Protein AF-A0A1I8BGM4-F1 (afdb_monomer)

InterPro domains:
  IPR043136 B30.2/SPRY domain superfamily [G3DSA:2.60.120.920] (17-220)

Foldseek 3Di:
DDDPVNVVVVVVVVVVVVVVVVPLQAADEDADDKFWDDKPDDDDQEFDWDCPDRFWIDTGHGDPPRYYWDKIKIWMPDKQFADPADPGKYKFKKKKFKAFQDPPKWKKWFWAAPVRWTFIATQVVCWTDGPPDIDHFPDHDDDGRKMKMKMKIDGGPVCPVAFIWIWMDIQQHTTDFIAGDHHRIIIIMMIITSMIIGMDRPPDCPVPNDSHDSVPHGDDPDYD

Structure (mmCIF, N/CA/C/O backbone):
data_AF-A0A1I8BGM4-F1
#
_entry.id   AF-A0A1I8BGM4-F1
#
loop_
_atom_site.group_PDB
_atom_site.id
_atom_site.type_symbol
_atom_site.label_atom_id
_atom_site.label_alt_id
_atom_site.label_comp_id
_atom_site.label_asym_id
_atom_site.label_entity_id
_atom_site.label_seq_id
_atom_site.pdbx_PDB_ins_code
_atom_site.Cartn_x
_atom_site.Cartn_y
_atom_site.Cartn_z
_atom_site.occupancy
_atom_site.B_iso_or_equiv
_atom_site.auth_seq_id
_atom_site.auth_comp_id
_atom_site.auth_asym_id
_atom_site.auth_atom_id
_atom_site.pdbx_PDB_model_num
ATOM 1 N N . MET A 1 1 ? 31.020 -0.919 -46.969 1.00 65.06 1 MET A N 1
ATOM 2 C CA . MET A 1 1 ? 31.457 -2.257 -46.521 1.00 65.06 1 MET A CA 1
ATOM 3 C C . MET A 1 1 ? 31.342 -2.238 -45.005 1.00 65.06 1 MET A C 1
ATOM 5 O O . MET A 1 1 ? 32.126 -1.541 -44.381 1.00 65.06 1 MET A O 1
ATOM 9 N N . ILE A 1 2 ? 30.288 -2.839 -44.443 1.00 62.28 2 ILE A N 1
ATOM 10 C CA . ILE A 1 2 ? 30.075 -2.869 -42.985 1.00 62.28 2 ILE A CA 1
ATOM 11 C C . ILE A 1 2 ? 31.176 -3.744 -42.393 1.00 62.28 2 ILE A C 1
ATOM 13 O O . ILE A 1 2 ? 31.429 -4.845 -42.891 1.00 62.28 2 ILE A O 1
ATOM 17 N N . THR A 1 3 ? 31.873 -3.241 -41.384 1.00 79.50 3 THR A N 1
ATOM 18 C CA . THR A 1 3 ? 32.956 -3.993 -40.751 1.00 79.50 3 THR A CA 1
ATOM 19 C C . THR A 1 3 ? 32.373 -5.193 -40.000 1.00 79.50 3 THR A C 1
ATOM 21 O O . THR A 1 3 ? 31.262 -5.142 -39.474 1.00 79.50 3 THR A O 1
ATOM 24 N N . SER A 1 4 ? 33.115 -6.303 -39.918 1.00 81.88 4 SER A N 1
ATOM 25 C CA . SER A 1 4 ? 32.664 -7.506 -39.186 1.00 81.88 4 SER A CA 1
ATOM 26 C C . SER A 1 4 ? 32.269 -7.202 -37.723 1.00 81.88 4 SER A C 1
ATOM 28 O O . SER A 1 4 ? 31.463 -7.917 -37.131 1.00 81.88 4 SER A O 1
ATOM 30 N N . PHE A 1 5 ? 32.798 -6.111 -37.161 1.00 76.44 5 PHE A N 1
ATOM 31 C CA . PHE A 1 5 ? 32.500 -5.628 -35.816 1.00 76.44 5 PHE A CA 1
ATOM 32 C C . PHE A 1 5 ? 31.108 -4.982 -35.695 1.00 76.44 5 PHE A C 1
ATOM 34 O O . PHE A 1 5 ? 30.357 -5.309 -34.781 1.00 76.44 5 PHE A O 1
ATOM 41 N N . GLU A 1 6 ? 30.716 -4.133 -36.647 1.00 82.88 6 GLU A N 1
ATOM 42 C CA . GLU A 1 6 ? 29.392 -3.489 -36.662 1.00 82.88 6 GLU A CA 1
ATOM 43 C C . GLU A 1 6 ? 28.259 -4.513 -36.802 1.00 82.88 6 GLU A C 1
ATOM 45 O O . GLU A 1 6 ? 27.222 -4.390 -36.150 1.00 82.88 6 GLU A O 1
ATOM 50 N N . LYS A 1 7 ? 28.483 -5.575 -37.589 1.00 83.88 7 LYS A N 1
ATOM 51 C CA . LYS A 1 7 ? 27.520 -6.675 -37.723 1.00 83.88 7 LYS A CA 1
ATOM 52 C C . LYS A 1 7 ? 27.316 -7.422 -36.398 1.00 83.88 7 LYS A C 1
ATOM 54 O O . LYS A 1 7 ? 26.178 -7.634 -35.998 1.00 83.88 7 LYS A O 1
ATOM 59 N N . LYS A 1 8 ? 28.403 -7.738 -35.678 1.00 86.38 8 LYS A N 1
ATOM 60 C CA . LYS A 1 8 ? 28.333 -8.390 -34.356 1.00 86.38 8 LYS A CA 1
ATOM 61 C C . LYS A 1 8 ? 27.571 -7.554 -33.327 1.00 86.38 8 LYS A C 1
ATOM 63 O O . LYS A 1 8 ? 26.801 -8.112 -32.555 1.00 86.38 8 LYS A O 1
ATOM 68 N N . ASN A 1 9 ? 27.745 -6.232 -33.338 1.00 81.88 9 ASN A N 1
ATOM 69 C CA . ASN A 1 9 ? 27.016 -5.343 -32.430 1.00 81.88 9 ASN A CA 1
ATOM 70 C C . ASN A 1 9 ? 25.516 -5.304 -32.745 1.00 81.88 9 ASN A C 1
ATOM 72 O O . ASN A 1 9 ? 24.701 -5.348 -31.828 1.00 81.88 9 ASN A O 1
ATOM 76 N N . SER A 1 10 ? 25.143 -5.270 -34.027 1.00 81.88 10 SER A N 1
ATOM 77 C CA . SER A 1 10 ? 23.735 -5.330 -34.434 1.00 81.88 10 SER A CA 1
ATOM 78 C C . SER A 1 10 ? 23.074 -6.650 -34.026 1.00 81.88 10 SER A C 1
ATOM 80 O O . SER A 1 10 ? 21.948 -6.640 -33.533 1.00 81.88 10 SER A O 1
ATOM 82 N N . ASP A 1 11 ? 23.768 -7.776 -34.206 1.00 84.69 11 ASP A N 1
ATOM 83 C CA . ASP A 1 11 ? 23.248 -9.099 -33.842 1.00 84.69 11 ASP A CA 1
ATOM 84 C C . ASP A 1 11 ? 23.062 -9.224 -32.315 1.00 84.69 11 ASP A C 1
ATOM 86 O O . ASP A 1 11 ? 22.024 -9.706 -31.859 1.00 84.69 11 ASP A O 1
ATOM 90 N N . LEU A 1 12 ? 24.000 -8.686 -31.521 1.00 85.44 12 LEU A N 1
ATOM 91 C CA . LEU A 1 12 ? 23.900 -8.615 -30.055 1.00 85.44 12 LEU A CA 1
ATOM 92 C C . LEU A 1 12 ? 22.700 -7.788 -29.573 1.00 85.44 12 LEU A C 1
ATOM 94 O O . LEU A 1 12 ? 22.014 -8.203 -28.642 1.00 85.44 12 LEU A O 1
ATOM 98 N N . ILE A 1 13 ? 22.417 -6.643 -30.202 1.00 81.44 13 ILE A N 1
ATOM 99 C CA . ILE A 1 13 ? 21.246 -5.812 -29.865 1.00 81.44 13 ILE A CA 1
ATOM 100 C C . ILE A 1 13 ? 19.952 -6.595 -30.132 1.00 81.44 13 ILE A C 1
ATOM 102 O O . ILE A 1 13 ? 19.060 -6.620 -29.286 1.00 81.44 13 ILE A O 1
ATOM 106 N N . VAL A 1 14 ? 19.865 -7.298 -31.265 1.00 82.44 14 VAL A N 1
ATOM 107 C CA . VAL A 1 14 ? 18.684 -8.105 -31.610 1.00 82.44 14 VAL A CA 1
ATOM 108 C C . VAL A 1 14 ? 18.491 -9.278 -30.644 1.00 82.44 14 VAL A C 1
ATOM 110 O O . VAL A 1 14 ? 17.354 -9.577 -30.271 1.00 82.44 14 VAL A O 1
ATOM 113 N N . GLU A 1 15 ? 19.563 -9.956 -30.227 1.00 81.12 15 GLU A N 1
ATOM 114 C CA . GLU A 1 15 ? 19.472 -11.016 -29.214 1.00 81.12 15 GLU A CA 1
ATOM 115 C C . GLU A 1 15 ? 19.075 -10.472 -27.840 1.00 81.12 15 GLU A C 1
ATOM 117 O O . GLU A 1 15 ? 18.221 -11.066 -27.177 1.00 81.12 15 GLU A O 1
ATOM 122 N N . PHE A 1 16 ? 19.604 -9.312 -27.447 1.00 75.62 16 PHE A N 1
ATOM 123 C CA . PHE A 1 16 ? 19.230 -8.638 -26.205 1.00 75.62 16 PHE A CA 1
ATOM 124 C C . PHE A 1 16 ? 17.747 -8.235 -26.202 1.00 75.62 16 PHE A C 1
ATOM 126 O O . PHE A 1 16 ? 17.036 -8.473 -25.226 1.00 75.62 16 PHE A O 1
ATOM 133 N N . ASP A 1 17 ? 17.232 -7.723 -27.321 1.00 71.06 17 ASP A N 1
ATOM 134 C CA . ASP A 1 17 ? 15.810 -7.404 -27.483 1.00 71.06 17 ASP A CA 1
ATOM 135 C C . ASP A 1 17 ? 14.914 -8.649 -27.468 1.00 71.06 17 ASP A C 1
ATOM 137 O O . ASP A 1 17 ? 13.799 -8.606 -26.942 1.00 71.06 17 ASP A O 1
ATOM 141 N N . LYS A 1 18 ? 15.381 -9.777 -28.018 1.00 73.00 18 LYS A N 1
ATOM 142 C CA . LYS A 1 18 ? 14.667 -11.062 -27.935 1.00 73.00 18 LYS A CA 1
ATOM 143 C C . LYS A 1 18 ? 14.632 -11.592 -26.502 1.00 73.00 18 LYS A C 1
ATOM 145 O O . LYS A 1 18 ? 13.568 -12.009 -26.055 1.00 73.00 18 LYS A O 1
ATOM 150 N N . LEU A 1 19 ? 15.741 -11.521 -25.768 1.00 66.62 19 LEU A N 1
ATOM 151 C CA . LEU A 1 19 ? 15.803 -11.873 -24.345 1.00 66.62 19 LEU A CA 1
ATOM 152 C C . LEU A 1 19 ? 14.899 -10.969 -23.496 1.00 66.62 19 LEU A C 1
ATOM 154 O O . LEU A 1 19 ? 14.158 -11.470 -22.657 1.00 66.62 19 LEU A O 1
ATOM 158 N N . ASN A 1 20 ? 14.853 -9.666 -23.782 1.00 62.72 20 ASN A N 1
ATOM 159 C CA . ASN A 1 20 ? 13.932 -8.723 -23.132 1.00 62.72 20 ASN A CA 1
ATOM 160 C C . ASN A 1 20 ? 12.450 -8.983 -23.449 1.00 62.72 20 ASN A C 1
ATOM 162 O O . ASN A 1 20 ? 11.578 -8.539 -22.701 1.00 62.72 20 ASN A O 1
ATOM 166 N N . LYS A 1 21 ? 12.151 -9.667 -24.561 1.00 65.06 21 LYS A N 1
ATOM 167 C CA . LYS A 1 21 ? 10.797 -10.126 -24.911 1.00 65.06 21 LYS A CA 1
ATOM 168 C C . LYS A 1 21 ? 10.454 -11.489 -24.303 1.00 65.06 21 LYS A C 1
ATOM 170 O O . LYS A 1 21 ? 9.275 -11.758 -24.107 1.00 65.06 21 LYS A O 1
ATOM 175 N N . LEU A 1 22 ? 11.455 -12.333 -24.044 1.00 57.25 22 LEU A N 1
ATOM 176 C CA . LEU A 1 22 ? 11.297 -13.685 -23.489 1.00 57.25 22 LEU A CA 1
ATOM 177 C C . LEU A 1 22 ? 11.300 -13.704 -21.958 1.00 57.25 22 LEU A C 1
ATOM 179 O O . LEU A 1 22 ? 10.636 -14.544 -21.357 1.00 57.25 22 LEU A O 1
ATOM 183 N N . ASN A 1 23 ? 12.001 -12.767 -21.324 1.00 54.53 23 ASN A N 1
ATOM 184 C CA . ASN A 1 23 ? 11.885 -12.547 -19.895 1.00 54.53 23 ASN A CA 1
ATOM 185 C C . ASN A 1 23 ? 10.545 -11.864 -19.644 1.00 54.53 23 ASN A C 1
ATOM 187 O O . ASN A 1 23 ? 10.392 -10.671 -19.917 1.00 54.53 23 ASN A O 1
ATOM 191 N N . ASN A 1 24 ? 9.578 -12.623 -19.121 1.00 60.69 24 ASN A N 1
ATOM 192 C CA . ASN A 1 24 ? 8.441 -12.063 -18.404 1.00 60.69 24 ASN A CA 1
ATOM 193 C C . ASN A 1 24 ? 8.975 -10.911 -17.555 1.00 60.69 24 ASN A C 1
ATOM 195 O O . ASN A 1 24 ? 9.820 -11.133 -16.688 1.00 60.69 24 ASN A O 1
ATOM 199 N N . LYS A 1 25 ? 8.585 -9.676 -17.890 1.00 78.06 25 LYS A N 1
ATOM 200 C CA . LYS A 1 25 ? 9.129 -8.485 -17.245 1.00 78.06 25 LYS A CA 1
ATOM 201 C C . LYS A 1 25 ? 8.712 -8.568 -15.781 1.00 78.06 25 LYS A C 1
ATOM 203 O O . LYS A 1 25 ? 7.559 -8.333 -15.439 1.00 78.06 25 LYS A O 1
ATOM 208 N N . GLN A 1 26 ? 9.626 -9.017 -14.946 1.00 86.81 26 GLN A N 1
ATOM 209 C CA . GLN A 1 26 ? 9.437 -9.133 -13.516 1.00 86.81 26 GLN A CA 1
ATOM 210 C C . GLN A 1 26 ? 9.999 -7.861 -12.898 1.00 86.81 26 GLN A C 1
ATOM 212 O O . GLN A 1 26 ? 11.043 -7.359 -13.333 1.00 86.81 26 GLN A O 1
ATOM 217 N N . ALA A 1 27 ? 9.296 -7.308 -11.918 1.00 90.31 27 ALA A N 1
ATOM 218 C CA . ALA A 1 27 ? 9.822 -6.169 -11.187 1.00 90.31 27 ALA A CA 1
ATOM 219 C C . ALA A 1 27 ? 10.811 -6.642 -10.114 1.00 90.31 27 ALA A C 1
ATOM 221 O O . ALA A 1 27 ? 10.596 -7.646 -9.439 1.00 90.31 27 ALA A O 1
ATOM 222 N N . SER A 1 28 ? 11.903 -5.904 -9.951 1.00 93.19 28 SER A N 1
ATOM 223 C CA . SER A 1 28 ? 12.871 -6.118 -8.883 1.00 93.19 28 SER A CA 1
ATOM 224 C C . SER A 1 28 ? 12.386 -5.397 -7.631 1.00 93.19 28 SER A C 1
ATOM 226 O O . SER A 1 28 ? 12.211 -4.178 -7.650 1.00 93.19 28 SER A O 1
ATOM 228 N N . PHE A 1 29 ? 12.165 -6.136 -6.545 1.00 94.81 29 PHE A N 1
ATOM 229 C CA . PHE A 1 29 ? 11.811 -5.533 -5.264 1.00 94.81 29 PHE A CA 1
ATOM 230 C C . PHE A 1 29 ? 12.946 -4.636 -4.757 1.00 94.81 29 PHE A C 1
ATOM 232 O O . PHE A 1 29 ? 14.107 -5.047 -4.706 1.00 94.81 29 PHE A O 1
ATOM 239 N N . VAL A 1 30 ? 12.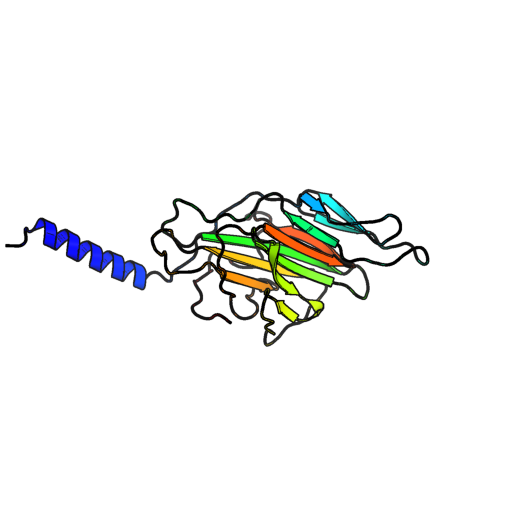599 -3.408 -4.383 1.00 94.38 30 VAL A N 1
ATOM 240 C CA . VAL A 1 30 ? 13.508 -2.438 -3.782 1.00 94.38 30 VAL A CA 1
ATOM 241 C C . VAL A 1 30 ? 13.200 -2.371 -2.298 1.00 94.38 30 VAL A C 1
ATOM 243 O O . VAL A 1 30 ? 12.181 -1.820 -1.881 1.00 94.38 30 VAL A O 1
ATOM 246 N N . HIS A 1 31 ? 14.105 -2.931 -1.502 1.00 94.12 31 HIS A N 1
ATOM 247 C CA . HIS A 1 31 ? 14.019 -2.835 -0.057 1.00 94.12 31 HIS A CA 1
ATOM 248 C C . HIS A 1 31 ? 14.270 -1.390 0.399 1.00 94.12 31 HIS A C 1
ATOM 250 O O . HIS A 1 31 ? 15.267 -0.770 0.022 1.00 94.12 31 HIS A O 1
ATOM 256 N N . LEU A 1 32 ? 13.359 -0.864 1.217 1.00 93.31 32 LEU A N 1
ATOM 257 C CA . LEU A 1 32 ? 13.459 0.455 1.828 1.00 93.31 32 LEU A CA 1
ATOM 258 C C . LEU A 1 32 ? 12.978 0.365 3.275 1.00 93.31 32 LEU A C 1
ATOM 260 O O . LEU A 1 32 ? 11.776 0.293 3.517 1.00 93.31 32 LEU A O 1
ATOM 264 N N . GLU A 1 33 ? 13.908 0.433 4.226 1.00 92.94 33 GLU A N 1
ATOM 265 C CA . GLU A 1 33 ? 13.562 0.554 5.644 1.00 92.94 33 GLU A CA 1
ATOM 266 C C . GLU A 1 33 ? 12.720 1.812 5.879 1.00 92.94 33 GLU A C 1
ATOM 268 O O . GLU A 1 33 ? 13.141 2.921 5.513 1.00 92.94 33 GLU A O 1
ATOM 273 N N . ASN A 1 34 ? 11.541 1.650 6.477 1.00 94.00 34 ASN A N 1
ATOM 274 C CA . ASN A 1 34 ? 10.559 2.715 6.639 1.00 94.00 34 ASN A CA 1
ATOM 275 C C . ASN A 1 34 ? 9.726 2.513 7.907 1.00 94.00 34 ASN A C 1
ATOM 277 O O . ASN A 1 34 ? 9.586 1.403 8.395 1.00 94.00 34 ASN A O 1
ATOM 281 N N . LYS A 1 35 ? 9.135 3.580 8.432 1.00 94.69 35 LYS A N 1
ATOM 282 C CA . LYS A 1 35 ? 8.324 3.546 9.656 1.00 94.69 35 LYS A CA 1
ATOM 283 C C . LYS A 1 35 ? 7.238 4.601 9.607 1.00 94.69 35 LYS A C 1
ATOM 285 O O . LYS A 1 35 ? 7.326 5.512 8.786 1.00 94.69 35 LYS A O 1
ATOM 290 N N . TRP A 1 36 ? 6.243 4.517 10.480 1.00 93.69 36 TRP A N 1
ATOM 291 C CA . TRP A 1 36 ? 5.293 5.612 10.680 1.00 93.69 36 TRP A CA 1
ATOM 292 C C . TRP A 1 36 ? 5.981 6.808 11.349 1.00 93.69 36 TRP A C 1
ATOM 294 O O . TRP A 1 36 ? 6.753 6.632 12.287 1.00 93.69 36 TRP A O 1
ATOM 304 N N . GLU A 1 37 ? 5.719 8.020 10.860 1.00 88.69 37 GLU A N 1
ATOM 305 C CA . GLU A 1 37 ? 6.370 9.248 11.346 1.00 88.69 37 GLU A CA 1
ATOM 306 C C . GLU A 1 37 ? 5.348 10.280 11.822 1.00 88.69 37 GLU A C 1
ATOM 308 O O . GLU A 1 37 ? 5.441 10.785 12.937 1.00 88.69 37 GLU A O 1
ATOM 313 N N . ASP A 1 38 ? 4.379 10.595 10.966 1.00 75.31 38 ASP A N 1
ATOM 314 C CA . ASP A 1 38 ? 3.548 11.785 11.121 1.00 75.31 38 ASP A CA 1
ATOM 315 C C . ASP A 1 38 ? 2.084 11.398 11.317 1.00 75.31 38 ASP A C 1
ATOM 317 O O . ASP A 1 38 ? 1.532 10.624 10.525 1.00 75.31 38 ASP A O 1
ATOM 321 N N . ILE A 1 39 ? 1.474 11.943 12.370 1.00 80.06 39 ILE A N 1
ATOM 322 C CA . ILE A 1 39 ? 0.053 11.808 12.672 1.00 80.06 39 ILE A CA 1
ATOM 323 C C . ILE A 1 39 ? -0.589 13.178 12.467 1.00 80.06 39 ILE A C 1
ATOM 325 O O . ILE A 1 39 ? -0.467 14.073 13.303 1.00 80.06 39 ILE A O 1
ATOM 329 N N . ASP A 1 40 ? -1.358 13.313 11.393 1.00 76.50 40 ASP A N 1
ATOM 330 C CA . ASP A 1 40 ? -2.216 14.477 11.184 1.00 76.50 40 ASP A CA 1
ATOM 331 C C . ASP A 1 40 ? -3.500 14.284 12.015 1.00 76.50 40 ASP A C 1
ATOM 333 O O . ASP A 1 40 ? -4.555 13.904 11.500 1.00 76.50 40 ASP A O 1
ATOM 337 N N . SER A 1 41 ? -3.385 14.427 13.342 1.00 64.62 41 SER A N 1
ATOM 338 C CA . SER A 1 41 ? -4.517 14.371 14.274 1.00 64.62 41 SER A CA 1
ATOM 339 C C . SER A 1 41 ? -4.631 15.666 15.064 1.00 64.62 41 SER A C 1
ATOM 341 O O . SER A 1 41 ? -3.735 16.013 15.833 1.00 64.62 41 SER A O 1
ATOM 343 N N . SER A 1 42 ? -5.767 16.350 14.927 1.00 51.69 42 SER A N 1
ATOM 344 C CA . SER A 1 42 ? -6.115 17.487 15.776 1.00 51.69 42 SER A CA 1
ATOM 345 C C . SER A 1 42 ? -7.156 17.103 16.838 1.00 51.69 42 SER A C 1
ATOM 347 O O . SER A 1 42 ? -8.216 16.544 16.539 1.00 51.69 42 SER A O 1
ATOM 349 N N . ASN A 1 43 ? -6.854 17.525 18.069 1.00 52.34 43 ASN A N 1
ATOM 350 C CA . ASN A 1 43 ? -7.763 17.859 19.173 1.00 52.34 43 ASN A CA 1
ATOM 351 C C . ASN A 1 43 ? -8.040 16.790 20.246 1.00 52.34 43 ASN A C 1
ATOM 353 O O . ASN A 1 43 ? -8.545 15.695 19.985 1.00 52.34 43 ASN A O 1
ATOM 357 N N . GLU A 1 44 ? -7.791 17.223 21.485 1.00 56.00 44 GLU A N 1
ATOM 358 C CA . GLU A 1 44 ? -8.124 16.587 22.760 1.00 56.00 44 GLU A CA 1
ATOM 359 C C . GLU A 1 44 ? -9.610 16.173 22.830 1.00 56.00 44 GLU A C 1
ATOM 361 O O . GLU A 1 44 ? -10.497 16.903 22.389 1.00 56.00 44 GLU A O 1
ATOM 366 N N . GLY A 1 45 ? -9.887 14.985 23.385 1.00 56.00 45 GLY A N 1
ATOM 367 C CA . GLY A 1 45 ? -11.245 14.487 23.673 1.00 56.00 45 GLY A CA 1
ATOM 368 C C . GLY A 1 45 ? -11.838 13.486 22.670 1.00 56.00 45 GLY A C 1
ATOM 369 O O . GLY A 1 45 ? -12.811 12.810 22.995 1.00 56.00 45 GLY A O 1
ATOM 370 N N . ASN A 1 46 ? -11.244 13.318 21.487 1.00 69.31 46 ASN A N 1
ATOM 371 C CA . ASN A 1 46 ? -11.716 12.367 20.471 1.00 69.31 46 ASN A CA 1
ATOM 372 C C . ASN A 1 46 ? -11.026 11.001 20.586 1.00 69.31 46 ASN A C 1
ATOM 374 O O . ASN A 1 46 ? -9.966 10.880 21.199 1.00 69.31 46 ASN A O 1
ATOM 378 N N . GLY A 1 47 ? -11.623 9.965 19.986 1.00 65.50 47 GLY A N 1
ATOM 379 C CA . GLY A 1 47 ? -10.930 8.688 19.800 1.00 65.50 47 GLY A CA 1
ATOM 380 C C . GLY A 1 47 ? -9.684 8.936 18.959 1.00 65.50 47 GLY A C 1
ATOM 381 O O . GLY A 1 47 ? -9.784 9.569 17.907 1.00 65.50 47 GLY A O 1
ATOM 382 N N . TYR A 1 48 ? -8.528 8.495 19.441 1.00 75.38 48 TYR A N 1
ATOM 383 C CA . TYR A 1 48 ? -7.244 8.805 18.825 1.00 75.38 48 TYR A CA 1
ATOM 384 C C . TYR A 1 48 ? -6.450 7.535 18.568 1.00 75.38 48 TYR A C 1
ATOM 386 O O . TYR A 1 48 ? -6.768 6.440 19.035 1.00 75.38 48 TYR A O 1
ATOM 394 N N . ILE A 1 49 ? -5.417 7.693 17.763 1.00 76.62 49 ILE A N 1
ATOM 395 C CA . ILE A 1 49 ? -4.520 6.624 17.385 1.00 76.62 49 ILE A CA 1
ATOM 396 C C . ILE A 1 49 ? -3.162 6.920 18.007 1.00 76.62 49 ILE A C 1
ATOM 398 O O . ILE A 1 49 ? -2.706 8.060 17.996 1.00 76.62 49 ILE A O 1
ATOM 402 N N . ASN A 1 50 ? -2.536 5.892 18.569 1.00 80.19 50 ASN A N 1
ATOM 403 C CA . ASN A 1 50 ? -1.199 5.976 19.126 1.00 80.19 50 ASN A CA 1
ATOM 404 C C . ASN A 1 50 ? -0.249 5.091 18.316 1.00 80.19 50 ASN A C 1
ATOM 406 O O . ASN A 1 50 ? -0.508 3.895 18.144 1.00 80.19 50 ASN A O 1
ATOM 410 N N . ILE A 1 51 ? 0.859 5.664 17.849 1.00 81.62 51 ILE A N 1
ATOM 411 C CA . ILE A 1 51 ? 1.961 4.888 17.281 1.00 81.62 51 ILE A CA 1
ATOM 412 C C . ILE A 1 51 ? 2.639 4.183 18.457 1.00 81.62 51 ILE A C 1
ATOM 414 O O . ILE A 1 51 ? 3.273 4.805 19.303 1.00 81.62 51 ILE A O 1
ATOM 418 N N . SER A 1 52 ? 2.431 2.873 18.552 1.00 78.50 52 SER A N 1
ATOM 419 C CA . SER A 1 52 ? 2.980 2.059 19.641 1.00 78.50 52 SER A CA 1
ATOM 420 C C . SER A 1 52 ? 4.437 1.663 19.396 1.00 78.50 52 SER A C 1
ATOM 422 O O . SER A 1 52 ? 5.179 1.456 20.353 1.00 78.50 52 SER A O 1
ATOM 424 N N . ASN A 1 53 ? 4.838 1.578 18.125 1.00 88.19 53 ASN A N 1
ATOM 425 C CA . ASN A 1 53 ? 6.219 1.518 17.648 1.00 88.19 53 ASN A CA 1
ATOM 426 C C . ASN A 1 53 ? 6.251 1.868 16.146 1.00 88.19 53 ASN A C 1
ATOM 428 O O . ASN A 1 53 ? 5.205 2.131 15.554 1.00 88.19 53 ASN A O 1
ATOM 432 N N . ASP A 1 54 ? 7.432 1.802 15.534 1.00 88.88 54 ASP A N 1
ATOM 433 C CA . ASP A 1 54 ? 7.694 2.125 14.124 1.00 88.88 54 ASP A CA 1
ATOM 434 C C . ASP A 1 54 ? 6.734 1.471 13.102 1.00 88.88 54 ASP A C 1
ATOM 436 O O . ASP A 1 54 ? 6.478 2.050 12.046 1.00 88.88 54 ASP A O 1
ATOM 440 N N . GLU A 1 55 ? 6.159 0.302 13.406 1.00 91.19 55 GLU A N 1
ATOM 441 C CA . GLU A 1 55 ? 5.249 -0.436 12.513 1.00 91.19 55 GLU A CA 1
ATOM 442 C C . GLU A 1 55 ? 3.805 -0.522 13.026 1.00 91.19 55 GLU A C 1
ATOM 444 O O . GLU A 1 55 ? 2.879 -0.749 12.245 1.00 91.19 55 GLU A O 1
ATOM 449 N N . ASN A 1 56 ? 3.592 -0.375 14.332 1.00 91.56 56 ASN A N 1
ATOM 450 C CA . ASN A 1 56 ? 2.339 -0.732 14.983 1.00 91.56 56 ASN A CA 1
ATOM 451 C C . ASN A 1 56 ? 1.590 0.490 15.471 1.00 91.56 56 ASN A C 1
ATOM 453 O O . ASN A 1 56 ? 2.095 1.322 16.231 1.00 91.56 56 ASN A O 1
ATOM 457 N N . ILE A 1 57 ? 0.315 0.510 15.131 1.00 89.94 57 ILE A N 1
ATOM 458 C CA . ILE A 1 57 ? -0.588 1.599 15.417 1.00 89.94 57 ILE A CA 1
ATOM 459 C C . ILE A 1 57 ? -1.766 1.039 16.193 1.00 89.94 57 ILE A C 1
ATOM 461 O O . ILE A 1 57 ? -2.504 0.180 15.710 1.00 89.94 57 ILE A O 1
ATOM 465 N N . LYS A 1 58 ? -1.948 1.545 17.409 1.00 90.69 58 LYS A N 1
ATOM 466 C CA . LYS A 1 58 ? -3.020 1.122 18.300 1.00 90.69 58 LYS A CA 1
ATOM 467 C C . LYS A 1 58 ? -4.104 2.184 18.344 1.00 90.69 58 LYS A C 1
ATOM 469 O O . LYS A 1 58 ? -3.839 3.342 18.668 1.00 90.69 58 LYS A O 1
ATOM 474 N N . TYR A 1 59 ? -5.333 1.776 18.074 1.00 87.50 59 TYR A N 1
ATOM 475 C CA . TYR A 1 59 ? -6.486 2.636 18.275 1.00 87.50 59 TYR A CA 1
ATOM 476 C C . TYR A 1 59 ? -6.880 2.695 19.755 1.00 87.50 59 TYR A C 1
ATOM 478 O O . TYR A 1 59 ? -6.877 1.687 20.468 1.00 87.50 59 TYR A O 1
ATOM 486 N N . ILE A 1 60 ? -7.222 3.897 20.216 1.00 83.75 60 ILE A N 1
ATOM 487 C CA . ILE A 1 60 ? -7.707 4.172 21.565 1.00 83.75 60 ILE A CA 1
ATOM 488 C C . ILE A 1 60 ? -9.104 4.778 21.438 1.00 83.75 60 ILE A C 1
ATOM 490 O O . ILE A 1 60 ? -9.295 5.877 20.911 1.00 83.75 60 ILE A O 1
ATOM 494 N N . LYS A 1 61 ? -10.100 4.024 21.915 1.00 84.06 61 LYS A N 1
ATOM 495 C CA . LYS A 1 61 ? -11.511 4.402 21.828 1.00 84.06 61 LYS A CA 1
ATOM 496 C C . LYS A 1 61 ? -11.783 5.698 22.590 1.00 84.06 61 LYS A C 1
ATOM 498 O O . LYS A 1 61 ? -11.276 5.888 23.695 1.00 84.06 61 LYS A O 1
ATOM 503 N N . CYS A 1 62 ? -12.627 6.559 22.020 1.00 84.44 62 CYS A N 1
ATOM 504 C CA . CYS A 1 62 ? -13.166 7.703 22.747 1.00 84.44 62 CYS A CA 1
ATOM 505 C C . CYS A 1 62 ? -13.945 7.235 23.988 1.00 84.44 62 CYS A C 1
ATOM 507 O O . CYS A 1 62 ? -14.629 6.207 23.956 1.00 84.44 62 CYS A O 1
ATOM 509 N N . VAL A 1 63 ? -13.867 8.004 25.075 1.00 81.56 63 VAL A N 1
ATOM 510 C CA . VAL A 1 63 ? -14.713 7.782 26.251 1.00 81.56 63 VAL A CA 1
ATOM 511 C C . VAL A 1 63 ? -16.148 8.157 25.890 1.00 81.56 63 VAL A C 1
ATOM 513 O O . VAL A 1 63 ? -16.396 9.237 25.353 1.00 81.56 63 VAL A O 1
ATOM 516 N N . GLU A 1 64 ? -17.091 7.272 26.198 1.00 80.44 64 GLU A N 1
ATOM 517 C CA . GLU A 1 64 ? -18.511 7.487 25.922 1.00 80.44 64 GLU A CA 1
ATOM 518 C C . GLU A 1 64 ? -18.994 8.840 26.477 1.00 80.44 64 GLU A C 1
ATOM 520 O O . GLU A 1 64 ? -18.703 9.203 27.618 1.00 80.44 64 GLU A O 1
ATOM 525 N N . GLY A 1 65 ? -19.678 9.616 25.631 1.00 80.38 65 GLY A N 1
ATOM 526 C CA . GLY A 1 65 ? -20.189 10.947 25.971 1.00 80.38 65 GLY A CA 1
ATOM 527 C C . GLY A 1 65 ? -19.152 12.080 26.010 1.00 80.38 65 GLY A C 1
ATOM 528 O O . GLY A 1 65 ? -19.529 13.202 26.340 1.00 80.38 65 GLY A O 1
ATOM 529 N N . LYS A 1 66 ? -17.871 11.833 25.686 1.00 82.00 66 LYS A N 1
ATOM 530 C CA . LYS A 1 66 ? -16.808 12.864 25.724 1.00 82.00 66 LYS A CA 1
ATOM 531 C C . LYS A 1 66 ? -16.293 13.334 24.360 1.00 82.00 66 LYS A C 1
ATOM 533 O O . LYS A 1 66 ? -15.526 14.292 24.321 1.00 82.00 66 LYS A O 1
ATOM 538 N N . GLY A 1 67 ? -16.712 12.707 23.264 1.00 82.44 67 GLY A N 1
ATOM 539 C CA . GLY A 1 67 ? -16.280 13.079 21.919 1.00 82.44 67 GLY A CA 1
ATOM 540 C C . GLY A 1 67 ? -16.685 12.057 20.864 1.00 82.44 67 GLY A C 1
ATOM 541 O O . GLY A 1 67 ? -17.498 11.165 21.117 1.00 82.44 67 GLY A O 1
ATOM 542 N N . GLU A 1 68 ? -16.097 12.187 19.676 1.00 84.69 68 GLU A N 1
ATOM 543 C CA . GLU A 1 68 ? -16.370 11.312 18.537 1.00 84.69 68 GLU A CA 1
ATOM 544 C C . GLU A 1 68 ? -15.095 10.620 18.050 1.00 84.69 68 GLU A C 1
ATOM 546 O O . GLU A 1 68 ? -13.973 11.097 18.231 1.00 84.69 68 GLU A O 1
ATOM 551 N N . ASN A 1 69 ? -15.257 9.467 17.404 1.00 85.69 69 ASN A N 1
ATOM 552 C CA . ASN A 1 69 ? -14.148 8.799 16.734 1.00 85.69 69 ASN A CA 1
ATOM 553 C C . ASN A 1 69 ? -13.876 9.493 15.402 1.00 85.69 69 ASN A C 1
ATOM 555 O O . ASN A 1 69 ? -14.706 9.436 14.487 1.00 85.69 69 ASN A O 1
ATOM 559 N N . LYS A 1 70 ? -12.709 10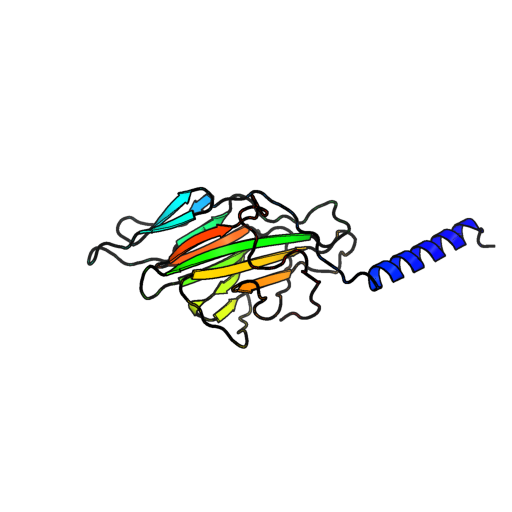.123 15.294 1.00 87.75 70 LYS A N 1
ATOM 560 C CA . LYS A 1 70 ? -12.246 10.751 14.059 1.00 87.75 70 LYS A CA 1
ATOM 561 C C . LYS A 1 70 ? -11.337 9.806 13.294 1.00 87.75 70 LYS A C 1
ATOM 563 O O . LYS A 1 70 ? -10.708 8.922 13.876 1.00 87.75 70 LYS A O 1
ATOM 568 N N . ASP A 1 71 ? -11.321 9.970 11.983 1.00 91.19 71 ASP A N 1
ATOM 569 C CA . ASP A 1 71 ? -10.305 9.357 11.154 1.00 91.19 71 ASP A CA 1
ATOM 570 C C . ASP A 1 71 ? -8.972 10.090 11.331 1.00 91.19 71 ASP A C 1
ATOM 572 O O . ASP A 1 71 ? -8.922 11.304 11.525 1.00 91.19 71 ASP A O 1
ATOM 576 N N . VAL A 1 72 ? -7.888 9.326 11.303 1.00 90.81 72 VAL A N 1
ATOM 577 C CA . VAL A 1 72 ? -6.529 9.831 11.468 1.00 90.81 72 VAL A CA 1
ATOM 578 C C . VAL A 1 72 ? -5.729 9.443 10.247 1.00 90.81 72 VAL A C 1
ATOM 580 O O . VAL A 1 72 ? -5.725 8.277 9.842 1.00 90.81 72 VAL A O 1
ATOM 583 N N . LYS A 1 73 ? -5.044 10.425 9.668 1.00 93.81 73 LYS A N 1
ATOM 584 C CA . LYS A 1 73 ? -4.145 10.218 8.542 1.00 93.81 73 LYS A CA 1
ATOM 585 C C . LYS A 1 73 ? -2.713 10.113 9.043 1.00 93.81 73 LYS A C 1
ATOM 587 O O . LYS A 1 73 ? -2.266 10.930 9.842 1.00 93.81 73 LYS A O 1
ATOM 592 N N . ILE A 1 74 ? -2.015 9.108 8.543 1.00 94.50 74 ILE A N 1
ATOM 593 C CA . ILE A 1 74 ? -0.678 8.718 8.985 1.00 94.50 74 ILE A CA 1
ATOM 594 C C . ILE A 1 74 ? 0.213 8.486 7.779 1.00 94.50 74 ILE A C 1
ATOM 596 O O . ILE A 1 74 ? -0.199 7.827 6.822 1.00 94.50 74 ILE A O 1
ATOM 600 N N . TYR A 1 75 ? 1.429 9.017 7.835 1.00 95.69 75 TYR A N 1
ATOM 601 C CA . TYR A 1 75 ? 2.419 8.899 6.769 1.00 95.69 75 TYR A CA 1
ATOM 602 C C . TYR A 1 75 ? 3.663 8.167 7.255 1.00 95.69 75 TYR A C 1
ATOM 604 O O . TYR A 1 75 ? 4.004 8.201 8.440 1.00 95.69 75 TYR A O 1
ATOM 612 N N . THR A 1 76 ? 4.362 7.531 6.323 1.00 96.06 76 THR A N 1
ATOM 613 C CA . THR A 1 76 ? 5.672 6.945 6.611 1.00 96.06 76 THR A CA 1
ATOM 614 C C . THR A 1 76 ? 6.774 8.000 6.651 1.00 96.06 76 THR A C 1
ATOM 616 O O . THR A 1 76 ? 6.596 9.066 6.089 1.00 96.06 76 THR A O 1
ATOM 619 N N . GLU A 1 77 ? 7.937 7.717 7.222 1.00 96.31 77 GLU A N 1
ATOM 620 C CA . GLU A 1 77 ? 9.083 8.639 7.243 1.00 96.31 77 GLU A CA 1
ATOM 621 C C . GLU A 1 77 ? 9.612 8.917 5.826 1.00 96.31 77 GLU A C 1
ATOM 623 O O . GLU A 1 77 ? 9.731 10.060 5.372 1.00 96.31 77 GLU A O 1
ATOM 628 N N . LYS A 1 78 ? 9.866 7.848 5.066 1.00 97.25 78 LYS A N 1
ATOM 629 C CA . LYS A 1 78 ? 10.495 7.922 3.743 1.00 97.25 78 LYS A CA 1
ATOM 630 C C . LYS A 1 78 ? 9.471 7.792 2.622 1.00 97.25 78 LYS A C 1
ATOM 632 O O . LYS A 1 78 ? 8.460 7.100 2.747 1.00 97.25 78 LYS A O 1
ATOM 637 N N . SER A 1 79 ? 9.767 8.450 1.503 1.00 97.69 79 SER A N 1
ATOM 638 C CA . SER A 1 79 ? 9.015 8.324 0.249 1.00 97.69 79 SER A CA 1
ATOM 639 C C . SER A 1 79 ? 9.642 7.270 -0.663 1.00 97.69 79 SER A C 1
ATOM 641 O O . SER A 1 79 ? 10.860 7.090 -0.679 1.00 97.69 79 SER A O 1
ATOM 643 N N . PHE A 1 80 ? 8.816 6.615 -1.472 1.00 98.06 80 PHE A N 1
ATOM 644 C CA . PHE A 1 80 ? 9.241 5.763 -2.575 1.00 98.06 80 PHE A CA 1
ATOM 645 C C . PHE A 1 80 ? 9.669 6.638 -3.752 1.00 98.06 80 PHE A C 1
ATOM 647 O O . PHE A 1 80 ? 8.842 7.113 -4.535 1.00 98.06 80 PHE A O 1
ATOM 654 N N . ASN A 1 81 ? 10.972 6.877 -3.854 1.00 98.00 81 ASN A N 1
ATOM 655 C CA . ASN A 1 81 ? 11.563 7.677 -4.920 1.00 98.00 81 ASN A CA 1
ATOM 656 C C . ASN A 1 81 ? 11.955 6.790 -6.101 1.00 98.00 81 ASN A C 1
ATOM 658 O O . ASN A 1 81 ? 12.490 5.696 -5.906 1.00 98.00 81 ASN A O 1
ATOM 662 N N . LYS A 1 82 ? 11.747 7.290 -7.320 1.00 96.25 82 LYS A N 1
ATOM 663 C CA . LYS A 1 82 ? 12.206 6.638 -8.543 1.00 96.25 82 LYS A CA 1
ATOM 664 C C . LYS A 1 82 ? 13.722 6.413 -8.479 1.00 96.25 82 LYS A C 1
ATOM 666 O O . LYS A 1 82 ? 14.473 7.384 -8.324 1.00 96.25 82 LYS A O 1
ATOM 671 N N . PRO A 1 83 ? 14.197 5.165 -8.607 1.00 94.56 83 PRO A N 1
ATOM 672 C CA . PRO A 1 83 ? 15.627 4.903 -8.588 1.00 94.56 83 PRO A CA 1
ATOM 673 C C . PRO A 1 83 ? 16.330 5.499 -9.813 1.00 94.56 83 PRO A C 1
ATOM 675 O O . PRO A 1 83 ? 15.815 5.442 -10.928 1.00 94.56 83 PRO A O 1
ATOM 678 N N . LYS A 1 84 ? 17.525 6.066 -9.613 1.00 91.81 84 LYS A N 1
ATOM 679 C CA . LYS A 1 84 ? 18.288 6.743 -10.679 1.00 91.81 84 LYS A CA 1
ATOM 680 C C . LYS A 1 84 ? 19.067 5.789 -11.588 1.00 91.81 84 LYS A C 1
ATOM 682 O O . LYS A 1 84 ? 19.393 6.157 -12.708 1.00 91.81 84 LYS A O 1
ATOM 687 N N . GLU A 1 85 ? 19.369 4.585 -11.109 1.00 88.06 85 GLU A N 1
ATOM 688 C CA . GLU A 1 85 ? 20.353 3.686 -11.737 1.00 88.06 85 GLU A CA 1
ATOM 689 C C . GLU A 1 85 ? 19.769 2.321 -12.134 1.00 88.06 85 GLU A C 1
ATOM 691 O O . GLU A 1 85 ? 20.495 1.427 -12.559 1.00 88.06 85 GLU A O 1
ATOM 696 N N . PHE A 1 86 ? 18.451 2.134 -12.022 1.00 82.50 86 PHE A N 1
ATOM 697 C CA . PHE A 1 86 ? 17.829 0.847 -12.323 1.00 82.50 86 PHE A CA 1
ATOM 698 C C . PHE A 1 86 ? 17.531 0.697 -13.819 1.00 82.50 86 PHE A C 1
ATOM 700 O O . PHE A 1 86 ? 16.815 1.495 -14.432 1.00 82.50 86 PHE A O 1
ATOM 707 N N . ILE A 1 87 ? 18.077 -0.379 -14.390 1.00 86.69 87 ILE A N 1
ATOM 708 C CA . ILE A 1 87 ? 17.806 -0.840 -15.760 1.00 86.69 87 ILE A CA 1
ATOM 709 C C . ILE A 1 87 ? 16.609 -1.801 -15.833 1.00 86.69 87 ILE A C 1
ATOM 711 O O . ILE A 1 87 ? 16.137 -2.112 -16.926 1.00 86.69 87 ILE A O 1
ATOM 715 N N . THR A 1 88 ? 16.103 -2.250 -14.681 1.00 91.94 88 THR A N 1
ATOM 716 C CA . THR A 1 88 ? 14.889 -3.064 -14.534 1.00 91.94 88 THR A CA 1
ATOM 717 C C . THR A 1 88 ? 13.768 -2.259 -13.880 1.00 91.94 88 THR A C 1
ATOM 719 O O . THR A 1 88 ? 13.981 -1.153 -13.385 1.00 91.94 88 THR A O 1
ATOM 722 N N . TYR A 1 89 ? 12.552 -2.803 -13.893 1.00 94.94 89 TYR A N 1
ATOM 723 C CA . TYR A 1 89 ? 11.444 -2.203 -13.157 1.00 94.94 89 TYR A CA 1
ATOM 724 C C . TYR A 1 89 ? 11.691 -2.348 -11.664 1.00 94.94 89 TYR A C 1
ATOM 726 O O . TYR A 1 89 ? 12.109 -3.409 -11.203 1.00 94.94 89 TYR A O 1
ATOM 734 N N . SER A 1 90 ? 11.400 -1.297 -10.914 1.00 96.19 90 SER A N 1
ATOM 735 C CA . SER A 1 90 ? 11.583 -1.264 -9.466 1.00 96.19 90 SER A CA 1
ATOM 736 C C . SER A 1 90 ? 10.233 -1.369 -8.776 1.00 96.19 90 SER A C 1
ATOM 738 O O . SER A 1 90 ? 9.364 -0.542 -9.039 1.00 96.19 90 SER A O 1
ATOM 740 N N . LEU A 1 91 ? 10.065 -2.352 -7.894 1.00 97.75 91 LEU A N 1
ATOM 741 C CA . LEU A 1 91 ? 8.866 -2.552 -7.083 1.00 97.75 91 LEU A CA 1
ATOM 742 C C . LEU A 1 91 ? 9.122 -2.102 -5.645 1.00 97.75 91 LEU A C 1
ATOM 744 O O . LEU A 1 91 ? 9.947 -2.685 -4.948 1.00 97.75 91 LEU A O 1
ATOM 748 N N . PHE A 1 92 ? 8.359 -1.119 -5.188 1.00 98.38 92 PHE A N 1
ATOM 749 C CA . PHE A 1 92 ? 8.209 -0.794 -3.773 1.00 98.38 92 PHE A CA 1
ATOM 750 C C . PHE A 1 92 ? 6.885 -1.360 -3.277 1.00 98.38 92 PHE A C 1
ATOM 752 O O . PHE A 1 92 ? 5.886 -1.302 -3.993 1.00 98.38 92 PHE A O 1
ATOM 759 N N . TYR A 1 93 ? 6.858 -1.896 -2.062 1.00 98.62 93 TYR A N 1
ATOM 760 C CA . TYR A 1 93 ? 5.671 -2.558 -1.537 1.00 98.62 93 TYR A CA 1
ATOM 761 C C . TYR A 1 93 ? 5.625 -2.480 -0.012 1.00 98.62 93 TYR A C 1
ATOM 763 O O . TYR A 1 93 ? 6.658 -2.594 0.645 1.00 98.62 93 TYR A O 1
ATOM 771 N N . PHE A 1 94 ? 4.431 -2.280 0.540 1.00 98.50 94 PHE A N 1
ATOM 772 C CA . PHE A 1 94 ? 4.165 -2.397 1.972 1.00 98.50 94 PHE A CA 1
ATOM 773 C C . PHE A 1 94 ? 2.764 -2.965 2.198 1.00 98.50 94 PHE A C 1
ATOM 775 O O . PHE A 1 94 ? 1.888 -2.821 1.340 1.00 98.50 94 PHE A O 1
ATOM 782 N N . GLU A 1 95 ? 2.553 -3.582 3.359 1.00 98.50 95 GLU A N 1
ATOM 783 C CA . GLU A 1 95 ? 1.254 -4.108 3.783 1.00 98.50 95 GLU A CA 1
ATOM 784 C C . GLU A 1 95 ? 0.864 -3.583 5.163 1.00 98.50 95 GLU A C 1
ATOM 786 O O . GLU A 1 95 ? 1.720 -3.253 5.982 1.00 98.50 95 GLU A O 1
ATOM 791 N N . ILE A 1 96 ? -0.437 -3.535 5.433 1.00 98.19 96 ILE A N 1
ATOM 792 C CA . ILE A 1 96 ? -1.000 -3.319 6.763 1.00 98.19 96 ILE A CA 1
ATOM 793 C C . ILE A 1 96 ? -1.980 -4.447 7.075 1.00 98.19 96 ILE A C 1
ATOM 795 O O . ILE A 1 96 ? -2.891 -4.730 6.296 1.00 98.19 96 ILE A O 1
ATOM 799 N N . LYS A 1 97 ? -1.805 -5.089 8.224 1.00 98.31 97 LYS A N 1
ATOM 800 C CA . LYS A 1 97 ? -2.786 -6.004 8.799 1.00 98.31 97 LYS A CA 1
ATOM 801 C C . LYS A 1 97 ? -3.729 -5.210 9.686 1.00 98.31 97 LYS A C 1
ATOM 803 O O . LYS A 1 97 ? -3.277 -4.507 10.589 1.00 98.31 97 LYS A O 1
ATOM 808 N N . VAL A 1 98 ? -5.026 -5.308 9.425 1.00 97.81 98 VAL A N 1
ATOM 809 C CA . VAL A 1 98 ? -6.044 -4.487 10.084 1.00 97.81 98 VAL A CA 1
ATOM 810 C C . VAL A 1 98 ? -6.718 -5.269 11.200 1.00 97.81 98 VAL A C 1
ATOM 812 O O . VAL A 1 98 ? -7.140 -6.403 10.998 1.00 97.81 98 VAL A O 1
ATOM 815 N N . LYS A 1 99 ? -6.867 -4.635 12.363 1.00 97.75 99 LYS A N 1
ATOM 816 C CA . LYS A 1 99 ? -7.725 -5.101 13.451 1.00 97.75 99 LYS A CA 1
ATOM 817 C C . LYS A 1 99 ? -8.856 -4.101 13.673 1.00 97.75 99 LYS A C 1
ATOM 819 O O . LYS A 1 99 ? -8.602 -2.933 13.976 1.00 97.75 99 LYS A O 1
ATOM 824 N N . ILE A 1 100 ? -10.094 -4.555 13.526 1.00 96.62 100 ILE A N 1
ATOM 825 C CA . ILE A 1 100 ? -11.305 -3.761 13.727 1.00 96.62 100 ILE A CA 1
ATOM 826 C C . ILE A 1 100 ? -11.589 -3.677 15.231 1.00 96.62 100 ILE A C 1
ATOM 828 O O . ILE A 1 100 ? -11.789 -4.686 15.900 1.00 96.62 100 ILE A O 1
ATOM 832 N N . GLU A 1 101 ? -11.624 -2.459 15.771 1.00 94.69 101 GLU A N 1
ATOM 833 C CA . GLU A 1 101 ? -11.794 -2.209 17.213 1.00 94.69 101 GLU A CA 1
ATOM 834 C C . GLU A 1 101 ? -13.159 -1.571 17.541 1.00 94.69 101 GLU A C 1
ATOM 836 O O . GLU A 1 101 ? -13.480 -1.329 18.706 1.00 94.69 101 GLU A O 1
ATOM 841 N N . GLY A 1 102 ? -13.973 -1.264 16.526 1.00 91.88 102 GLY A N 1
ATOM 842 C CA . GLY A 1 102 ? -15.292 -0.667 16.708 1.00 91.88 102 GLY A CA 1
ATOM 843 C C . GLY A 1 102 ? -16.114 -0.546 15.426 1.00 91.88 102 GLY A C 1
ATOM 844 O O . GLY A 1 102 ? -15.660 -0.869 14.326 1.00 91.88 102 GLY A O 1
ATOM 845 N N . GLU A 1 103 ? -17.343 -0.063 15.593 1.00 91.31 103 GLU A N 1
ATOM 846 C CA . GLU A 1 103 ? -18.275 0.233 14.503 1.00 91.31 103 GLU A CA 1
ATOM 847 C C . GLU A 1 103 ? -17.875 1.499 13.729 1.00 91.31 103 GLU A C 1
ATOM 849 O O . GLU A 1 103 ? -17.084 2.319 14.208 1.00 91.31 103 GLU A O 1
ATOM 854 N N . ASN A 1 104 ? -18.457 1.672 12.533 1.00 92.12 104 ASN A N 1
ATOM 855 C CA . ASN A 1 104 ? -18.179 2.798 11.629 1.00 92.12 104 ASN A CA 1
ATOM 856 C C . ASN A 1 104 ? -16.669 2.988 11.388 1.00 92.12 104 ASN A C 1
ATOM 858 O O . ASN A 1 104 ? -16.119 4.093 11.473 1.00 92.12 104 ASN A O 1
ATOM 862 N N . ASN A 1 105 ? -16.001 1.856 11.187 1.00 94.75 105 ASN A N 1
ATOM 863 C CA . ASN A 1 105 ? -14.574 1.766 10.960 1.00 94.75 105 ASN A CA 1
ATOM 864 C C . ASN A 1 105 ? -14.211 2.274 9.558 1.00 94.75 105 ASN A C 1
ATOM 866 O O . ASN A 1 105 ? -15.015 2.257 8.629 1.00 94.75 105 ASN A O 1
ATOM 870 N N . LEU A 1 106 ? -12.983 2.765 9.420 1.00 95.94 106 LEU A N 1
ATOM 871 C CA . LEU A 1 106 ? -12.413 3.203 8.151 1.00 95.94 106 LEU A CA 1
ATOM 872 C C . LEU A 1 106 ? -11.000 2.660 8.047 1.00 95.94 106 LEU A C 1
ATOM 874 O O . LEU A 1 106 ? -10.209 2.780 8.985 1.00 95.94 106 LEU A O 1
ATOM 878 N N . MET A 1 107 ? -10.683 2.125 6.876 1.00 96.75 107 MET A N 1
ATOM 879 C CA . MET A 1 107 ? -9.313 1.907 6.464 1.00 96.75 107 MET A CA 1
ATOM 880 C C . MET A 1 107 ? -9.141 2.369 5.018 1.00 96.75 107 MET A C 1
ATOM 882 O O . MET A 1 107 ? -9.893 1.990 4.113 1.00 96.75 107 MET A O 1
ATOM 886 N N . VAL A 1 108 ? -8.130 3.209 4.829 1.00 98.06 108 VAL A N 1
ATOM 887 C CA . VAL A 1 108 ? -7.618 3.636 3.533 1.00 98.06 108 VAL A CA 1
ATOM 888 C C . VAL A 1 108 ? -6.120 3.375 3.513 1.00 98.06 108 VAL A C 1
ATOM 890 O O . VAL A 1 108 ? -5.435 3.722 4.471 1.00 98.06 108 VAL A O 1
ATOM 893 N N . ILE A 1 109 ? -5.611 2.839 2.408 1.00 98.56 109 ILE A N 1
ATOM 894 C CA . ILE A 1 109 ? -4.178 2.650 2.149 1.00 98.56 109 ILE A CA 1
ATOM 895 C C . ILE A 1 109 ? -3.830 3.266 0.795 1.00 98.56 109 ILE A C 1
ATOM 897 O O . ILE A 1 109 ? -4.614 3.175 -0.153 1.00 98.56 109 ILE A O 1
ATOM 901 N N . GLY A 1 110 ? -2.673 3.913 0.676 1.00 98.56 110 GLY A N 1
ATOM 902 C CA . GLY A 1 110 ? -2.254 4.433 -0.618 1.00 98.56 110 GLY A CA 1
ATOM 903 C C . GLY A 1 110 ? -0.962 5.226 -0.616 1.00 98.56 110 GLY A C 1
ATOM 904 O O . GLY A 1 110 ? -0.106 5.091 0.257 1.00 98.56 110 GLY A O 1
ATOM 905 N N . LEU A 1 111 ? -0.850 6.065 -1.642 1.00 98.56 111 LEU A N 1
ATOM 906 C CA . LEU A 1 111 ? 0.312 6.883 -1.948 1.00 98.56 111 LEU A CA 1
ATOM 907 C C . LEU A 1 111 ? -0.095 8.347 -2.148 1.00 98.56 111 LEU A C 1
ATOM 909 O O . LEU A 1 111 ? -1.096 8.637 -2.808 1.00 98.56 111 LEU A O 1
ATOM 913 N N . LYS A 1 112 ? 0.712 9.271 -1.624 1.00 98.00 112 LYS A N 1
ATOM 914 C CA . LYS A 1 112 ? 0.609 10.719 -1.851 1.00 98.00 112 LYS A CA 1
ATOM 915 C C . LYS A 1 112 ? 1.814 11.193 -2.660 1.00 98.00 112 LYS A C 1
ATOM 917 O O . LYS A 1 112 ? 2.941 10.925 -2.266 1.00 98.00 112 LYS A O 1
ATOM 922 N N . ASN A 1 113 ? 1.612 11.909 -3.761 1.00 97.56 113 ASN A N 1
ATOM 923 C CA . ASN A 1 113 ? 2.729 12.485 -4.519 1.00 97.56 113 ASN A CA 1
ATOM 924 C C . ASN A 1 113 ? 3.204 13.836 -3.950 1.00 97.56 113 ASN A C 1
ATOM 926 O O . ASN A 1 113 ? 2.608 14.392 -3.023 1.00 97.56 113 ASN A O 1
ATOM 930 N N . CYS A 1 114 ? 4.259 14.397 -4.545 1.00 94.88 114 CYS A N 1
ATOM 931 C CA . CYS A 1 114 ? 4.821 15.696 -4.159 1.00 94.88 114 CYS A CA 1
ATOM 932 C C . CYS A 1 114 ? 3.851 16.885 -4.309 1.00 94.88 114 CYS A C 1
ATOM 934 O O . CYS A 1 114 ? 4.007 17.877 -3.604 1.00 94.88 114 CYS A O 1
ATOM 936 N N . ASN A 1 115 ? 2.820 16.773 -5.153 1.00 96.38 115 ASN A N 1
ATOM 937 C CA . ASN A 1 115 ? 1.778 17.793 -5.319 1.00 96.38 115 ASN A CA 1
ATOM 938 C C . ASN A 1 115 ? 0.607 17.622 -4.334 1.00 96.38 115 ASN A C 1
ATOM 940 O O . ASN A 1 115 ? -0.388 18.338 -4.421 1.00 96.38 115 ASN A O 1
ATOM 944 N N . GLY A 1 116 ? 0.681 16.653 -3.418 1.00 95.50 116 GLY A N 1
ATOM 945 C CA . GLY A 1 116 ? -0.384 16.370 -2.458 1.00 95.50 116 GLY A CA 1
ATOM 946 C C . GLY A 1 116 ? -1.592 15.628 -3.036 1.00 95.50 116 GLY A C 1
ATOM 947 O O . GLY A 1 116 ? -2.601 15.486 -2.345 1.00 95.50 116 GLY A O 1
ATOM 948 N N . VAL A 1 117 ? -1.503 15.118 -4.265 1.00 96.75 117 VAL A N 1
ATOM 949 C CA . VAL A 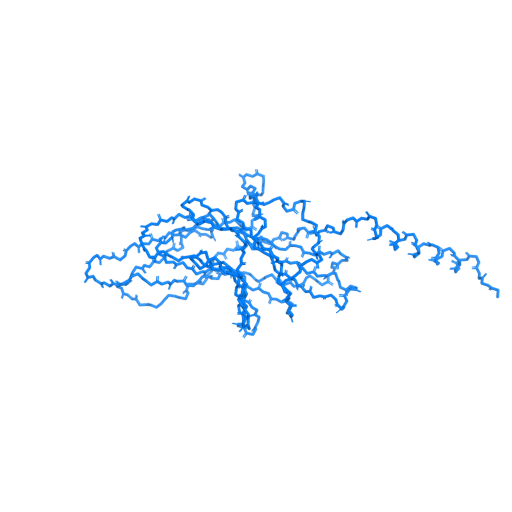1 117 ? -2.526 14.249 -4.858 1.00 96.75 117 VAL A CA 1
ATOM 950 C C . VAL A 1 117 ? -2.355 12.828 -4.329 1.00 96.75 117 VAL A C 1
ATOM 952 O O . VAL A 1 117 ? -1.240 12.313 -4.232 1.00 96.75 117 VAL A O 1
ATOM 955 N N . HIS A 1 118 ? -3.478 12.193 -3.996 1.00 97.38 118 HIS A N 1
ATOM 956 C CA . HIS A 1 118 ? -3.516 10.862 -3.405 1.00 97.38 118 HIS A CA 1
ATOM 957 C C . HIS A 1 118 ? -4.076 9.847 -4.405 1.00 97.38 118 HIS A C 1
ATOM 959 O O . HIS A 1 118 ? -5.071 10.119 -5.076 1.00 97.38 118 HIS A O 1
ATOM 965 N N . THR A 1 119 ? -3.463 8.667 -4.469 1.00 98.31 119 THR A N 1
ATOM 966 C CA . THR A 1 119 ? -4.037 7.474 -5.108 1.00 98.31 119 THR A CA 1
ATOM 967 C C . THR A 1 119 ? -4.150 6.385 -4.059 1.00 98.31 119 THR A C 1
ATOM 969 O O . THR A 1 119 ? -3.170 6.082 -3.376 1.00 98.31 119 THR A O 1
ATOM 972 N N . ARG A 1 120 ? -5.355 5.851 -3.866 1.00 98.12 120 ARG A N 1
ATOM 973 C CA . ARG A 1 120 ? -5.682 5.102 -2.650 1.00 98.12 120 ARG A CA 1
ATOM 974 C C . ARG A 1 120 ? -6.754 4.057 -2.856 1.00 98.12 120 ARG A C 1
ATOM 976 O O . ARG A 1 120 ? -7.638 4.236 -3.687 1.00 98.12 120 ARG A O 1
ATOM 983 N N . TYR A 1 121 ? -6.724 3.037 -2.020 1.00 98.12 121 TYR A N 1
ATOM 984 C CA . TYR A 1 121 ? -7.812 2.096 -1.849 1.00 98.12 121 TYR A CA 1
ATOM 985 C C . TYR A 1 121 ? -8.593 2.424 -0.573 1.00 98.12 121 TYR A C 1
ATOM 987 O O . TYR A 1 121 ? -7.993 2.582 0.488 1.00 98.12 121 TYR A O 1
ATOM 995 N N . ASN A 1 122 ? -9.919 2.543 -0.677 1.00 97.69 122 ASN A N 1
ATOM 996 C CA . ASN A 1 122 ? -10.839 2.666 0.455 1.00 97.69 122 ASN A CA 1
ATOM 997 C C . ASN A 1 122 ? -11.579 1.3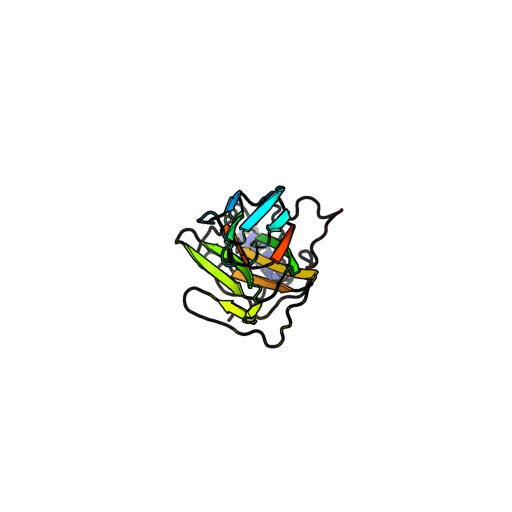34 0.637 1.00 97.69 122 ASN A C 1
ATOM 999 O O . ASN A 1 122 ? -12.392 0.966 -0.217 1.00 97.69 122 ASN A O 1
ATOM 1003 N N . ALA A 1 123 ? -11.320 0.640 1.748 1.00 96.31 123 ALA A N 1
ATOM 1004 C CA . ALA A 1 123 ? -11.931 -0.656 2.026 1.00 96.31 123 ALA A CA 1
ATOM 1005 C C . ALA A 1 123 ? -13.429 -0.560 2.336 1.00 96.31 123 ALA A C 1
ATOM 1007 O O . ALA A 1 123 ? -14.185 -1.399 1.865 1.00 96.31 123 ALA A O 1
ATOM 1008 N N . VAL A 1 124 ? -13.890 0.481 3.036 1.00 94.31 124 VAL A N 1
ATOM 1009 C CA . VAL A 1 124 ? -15.326 0.659 3.338 1.00 94.31 124 VAL A CA 1
ATOM 1010 C C . VAL A 1 124 ? -16.142 0.734 2.052 1.00 94.31 124 VAL A C 1
ATOM 1012 O O . VAL A 1 124 ? -17.189 0.108 1.918 1.00 94.31 124 VAL A O 1
ATOM 1015 N N . GLU A 1 125 ? -15.650 1.514 1.091 1.00 95.44 125 GLU A N 1
ATOM 1016 C CA . GLU A 1 125 ? -16.345 1.732 -0.177 1.00 95.44 125 GLU A CA 1
ATOM 1017 C C . GLU A 1 125 ? -16.041 0.655 -1.224 1.00 95.44 125 GLU A C 1
ATOM 1019 O O . GLU A 1 125 ? -16.719 0.608 -2.251 1.00 95.44 125 GLU A O 1
ATOM 1024 N N . ALA A 1 126 ? -15.026 -0.180 -0.987 1.00 96.00 126 ALA A N 1
ATOM 1025 C CA . ALA A 1 126 ? -14.442 -1.073 -1.979 1.00 96.00 126 ALA A CA 1
ATOM 1026 C C . ALA A 1 126 ? -14.078 -0.330 -3.275 1.00 96.00 126 ALA A C 1
ATOM 1028 O O . ALA A 1 126 ? -14.528 -0.693 -4.364 1.00 96.00 126 ALA A O 1
ATOM 1029 N N . LYS A 1 127 ? -13.315 0.763 -3.163 1.00 97.19 127 LYS A N 1
ATOM 1030 C CA . LYS A 1 127 ? -12.961 1.605 -4.314 1.00 97.19 127 LYS A CA 1
ATOM 1031 C C . LYS A 1 127 ? -11.497 1.991 -4.336 1.00 97.19 127 LYS A C 1
ATOM 1033 O O . LYS A 1 127 ? -10.931 2.385 -3.318 1.00 97.19 127 LYS A O 1
ATOM 1038 N N . ILE A 1 128 ? -10.933 1.986 -5.534 1.00 97.94 128 ILE A N 1
ATOM 1039 C CA . ILE A 1 128 ? -9.681 2.669 -5.843 1.00 97.94 128 ILE A CA 1
ATOM 1040 C C . ILE A 1 128 ? -10.040 4.095 -6.256 1.00 97.94 128 ILE A C 1
ATOM 1042 O O . ILE A 1 128 ? -10.867 4.282 -7.141 1.00 97.94 128 ILE A O 1
ATOM 1046 N N . LYS A 1 129 ? -9.448 5.096 -5.608 1.00 98.00 129 LYS A N 1
ATOM 1047 C CA . LYS A 1 129 ? -9.686 6.517 -5.879 1.00 98.00 129 LYS A CA 1
ATOM 1048 C C . LYS A 1 129 ? -8.394 7.197 -6.305 1.00 98.00 129 LYS A C 1
ATOM 1050 O O . LYS A 1 129 ? -7.362 7.030 -5.647 1.00 98.00 129 LYS A O 1
ATOM 1055 N N . THR A 1 130 ? -8.476 7.993 -7.360 1.00 97.06 130 THR A N 1
ATOM 1056 C CA . THR A 1 130 ? -7.430 8.926 -7.796 1.00 97.06 130 THR A CA 1
ATOM 1057 C C . THR A 1 130 ? -7.893 10.363 -7.523 1.00 97.06 130 THR A C 1
ATOM 1059 O O . THR A 1 130 ? -8.895 10.575 -6.838 1.00 97.06 130 THR A O 1
ATOM 1062 N N . ALA A 1 131 ? -7.176 11.371 -8.028 1.00 93.75 131 ALA A N 1
ATOM 1063 C CA . ALA A 1 131 ? -7.686 12.746 -8.017 1.00 93.75 131 ALA A CA 1
ATOM 1064 C C . ALA A 1 131 ? -8.923 12.940 -8.908 1.00 93.75 131 ALA A C 1
ATOM 1066 O O . ALA A 1 131 ? -9.687 13.873 -8.676 1.00 93.75 131 ALA A O 1
ATOM 1067 N N . TRP A 1 132 ? -9.091 12.098 -9.925 1.00 93.62 132 TRP A N 1
ATOM 1068 C CA . TRP A 1 132 ? -10.009 12.354 -11.035 1.00 93.62 132 TRP A CA 1
ATOM 1069 C C . TRP A 1 132 ? -11.072 11.270 -11.184 1.00 93.62 132 TRP A C 1
ATOM 1071 O O . TRP A 1 132 ? -12.171 11.563 -11.641 1.00 93.62 132 TRP A O 1
ATOM 1081 N N . ASP A 1 133 ? -10.767 10.049 -10.745 1.00 97.06 133 ASP A N 1
ATOM 1082 C CA . ASP A 1 133 ? -11.566 8.864 -11.025 1.00 97.06 133 ASP A CA 1
ATOM 1083 C C . ASP A 1 133 ? -11.746 7.982 -9.788 1.00 97.06 133 ASP A C 1
ATOM 1085 O O . ASP A 1 133 ? -10.941 7.985 -8.847 1.00 97.06 133 ASP A O 1
ATOM 1089 N N . GLU A 1 134 ? -12.800 7.170 -9.826 1.00 97.50 134 GLU A N 1
ATOM 1090 C CA . GLU A 1 134 ? -13.047 6.100 -8.869 1.00 97.50 134 GLU A CA 1
ATOM 1091 C C . GLU A 1 134 ? -13.351 4.790 -9.604 1.00 97.50 134 GLU A C 1
ATOM 1093 O O . GLU A 1 134 ? -14.179 4.747 -10.513 1.00 97.50 134 GLU A O 1
ATOM 1098 N N . PHE A 1 135 ? -12.728 3.699 -9.164 1.00 96.50 135 PHE A N 1
ATOM 1099 C CA . PHE A 1 135 ? -12.888 2.372 -9.751 1.00 96.50 135 PHE A CA 1
ATOM 1100 C C . PHE A 1 135 ? -13.353 1.380 -8.694 1.00 96.50 135 PHE A C 1
ATOM 1102 O O . PHE A 1 135 ? -12.822 1.350 -7.582 1.00 96.50 135 PHE A O 1
ATOM 1109 N N . ARG A 1 136 ? -14.328 0.539 -9.045 1.00 95.69 136 ARG A N 1
ATOM 1110 C CA . ARG A 1 136 ? -14.859 -0.499 -8.158 1.00 95.69 136 ARG A CA 1
ATOM 1111 C C . ARG A 1 136 ? -14.344 -1.877 -8.592 1.00 95.69 136 ARG A C 1
ATOM 1113 O O . ARG A 1 136 ? -14.671 -2.303 -9.699 1.00 95.69 136 ARG A O 1
ATOM 1120 N N . PRO A 1 137 ? -13.578 -2.594 -7.754 1.00 91.44 137 PRO A N 1
ATOM 1121 C CA . PRO A 1 137 ? -13.216 -3.983 -8.007 1.00 91.44 137 PRO A CA 1
ATOM 1122 C C . PRO A 1 137 ? -14.458 -4.887 -8.009 1.00 91.44 137 PRO A C 1
ATOM 1124 O O . PRO A 1 137 ? -15.435 -4.619 -7.308 1.00 91.44 137 PRO A O 1
ATOM 1127 N N . SER A 1 138 ? -14.422 -5.972 -8.782 1.00 82.44 138 SER A N 1
ATOM 1128 C CA . SER A 1 138 ? -15.578 -6.851 -9.023 1.00 82.44 138 SER A CA 1
ATOM 1129 C C . SER A 1 138 ? -16.067 -7.616 -7.789 1.00 82.44 138 SER A C 1
ATOM 1131 O O . SER A 1 138 ? -17.244 -7.956 -7.713 1.00 82.44 138 SER A O 1
ATOM 1133 N N . THR A 1 139 ? -15.190 -7.894 -6.826 1.00 78.25 139 THR A N 1
ATOM 1134 C CA . THR A 1 139 ? -15.509 -8.672 -5.621 1.00 78.25 139 THR A CA 1
ATOM 1135 C C . THR A 1 139 ? -14.659 -8.192 -4.457 1.00 78.25 139 THR A C 1
ATOM 1137 O O . THR A 1 139 ? -13.432 -8.228 -4.548 1.00 78.25 139 THR A O 1
ATOM 1140 N N . PHE A 1 140 ? -15.297 -7.762 -3.369 1.00 85.75 140 PHE A N 1
ATOM 1141 C CA . PHE A 1 140 ? -14.594 -7.330 -2.170 1.00 85.75 140 PHE A CA 1
ATOM 1142 C C . PHE A 1 140 ? -15.439 -7.535 -0.911 1.00 85.75 140 PHE A C 1
ATOM 1144 O O . PHE A 1 140 ? -16.626 -7.210 -0.888 1.00 85.75 140 PHE A O 1
ATOM 1151 N N . SER A 1 141 ? -14.790 -8.024 0.140 1.00 90.38 141 SER A N 1
ATOM 1152 C CA . SER A 1 141 ? -15.300 -8.053 1.509 1.00 90.38 141 SER A CA 1
ATOM 1153 C C . SER A 1 141 ? -14.180 -7.598 2.428 1.00 90.38 141 SER A C 1
ATOM 1155 O O . SER A 1 141 ? -13.065 -8.084 2.267 1.00 90.38 141 SER A O 1
ATOM 1157 N N . TRP A 1 142 ? -14.464 -6.719 3.382 1.00 93.00 142 TRP A N 1
ATOM 1158 C CA . TRP A 1 142 ? -13.504 -6.323 4.408 1.00 93.00 142 TRP A CA 1
ATOM 1159 C C . TRP A 1 142 ? -13.854 -6.996 5.728 1.00 93.00 142 TRP A C 1
ATOM 1161 O O . TRP A 1 142 ? -14.966 -6.826 6.227 1.00 93.00 142 TRP A O 1
ATOM 1171 N N . ASN A 1 143 ? -12.904 -7.747 6.277 1.00 96.56 143 ASN A N 1
ATOM 1172 C CA . ASN A 1 143 ? -13.047 -8.468 7.533 1.00 96.56 143 ASN A CA 1
ATOM 1173 C C . ASN A 1 143 ? -11.950 -8.079 8.532 1.00 96.56 143 ASN A C 1
ATOM 1175 O O . ASN A 1 143 ? -10.909 -7.521 8.173 1.00 96.56 143 ASN A O 1
ATOM 1179 N N . ASP A 1 144 ? -12.192 -8.403 9.801 1.00 97.62 144 ASP A N 1
ATOM 1180 C CA . ASP A 1 144 ? -11.171 -8.308 10.840 1.00 97.62 144 ASP A CA 1
ATOM 1181 C C . ASP A 1 144 ? -9.992 -9.245 10.530 1.00 97.62 144 ASP A C 1
ATOM 1183 O O . ASP A 1 144 ? -10.185 -10.394 10.131 1.00 97.62 144 ASP A O 1
ATOM 1187 N N . GLY A 1 145 ? -8.768 -8.746 10.702 1.00 97.75 145 GLY A N 1
ATOM 1188 C CA . GLY A 1 145 ? -7.535 -9.485 10.433 1.00 97.75 145 GLY A CA 1
ATOM 1189 C C . GLY A 1 145 ? -7.057 -9.467 8.979 1.00 97.75 145 GLY A C 1
ATOM 1190 O O . GLY A 1 145 ? -5.969 -9.991 8.723 1.00 97.75 145 GLY A O 1
ATOM 1191 N N . ASP A 1 146 ? -7.811 -8.867 8.049 1.00 98.12 146 ASP A N 1
ATOM 1192 C CA . ASP A 1 146 ? -7.403 -8.744 6.646 1.00 98.12 146 ASP A CA 1
ATOM 1193 C C . ASP A 1 146 ? -6.088 -7.959 6.496 1.00 98.12 146 ASP A C 1
ATOM 1195 O O . ASP A 1 146 ? -5.825 -6.977 7.201 1.00 98.12 146 ASP A O 1
ATOM 1199 N N . VAL A 1 147 ? -5.279 -8.378 5.523 1.00 98.44 147 VAL A N 1
ATOM 1200 C CA . VAL A 1 147 ? -4.014 -7.738 5.154 1.00 98.44 147 VAL A CA 1
ATOM 1201 C C . VAL A 1 147 ? -4.189 -6.996 3.841 1.00 98.44 147 VAL A C 1
ATOM 1203 O O . VAL A 1 147 ? -4.591 -7.592 2.846 1.00 98.44 147 VAL A O 1
ATOM 1206 N N . PHE A 1 148 ? -3.851 -5.713 3.820 1.00 98.38 148 PHE A N 1
ATOM 1207 C CA . PHE A 1 148 ? -3.948 -4.859 2.642 1.00 98.38 148 PHE A CA 1
ATOM 1208 C C . PHE A 1 148 ? -2.578 -4.368 2.224 1.00 98.38 148 PHE A C 1
ATOM 1210 O O . PHE A 1 148 ? -1.850 -3.824 3.050 1.00 98.38 148 PHE A O 1
ATOM 1217 N N . GLY A 1 149 ? -2.249 -4.515 0.947 1.00 98.50 149 GLY A N 1
ATOM 1218 C CA . GLY A 1 149 ? -0.985 -4.058 0.394 1.00 98.50 149 GLY A CA 1
ATOM 1219 C C . GLY A 1 149 ? -1.133 -2.962 -0.642 1.00 98.50 149 GLY A C 1
ATOM 1220 O O . GLY A 1 149 ? -2.171 -2.804 -1.290 1.00 98.50 149 GLY A O 1
ATOM 1221 N N . CYS A 1 150 ? -0.058 -2.202 -0.801 1.00 98.69 150 CYS A N 1
ATOM 1222 C CA . CYS A 1 150 ? 0.065 -1.153 -1.798 1.00 98.69 150 CYS A CA 1
ATOM 1223 C C . CYS A 1 150 ? 1.444 -1.252 -2.452 1.00 98.69 150 CYS A C 1
ATOM 1225 O O . CYS A 1 150 ? 2.473 -1.053 -1.801 1.00 98.69 150 CYS A O 1
ATOM 1227 N N . GLY A 1 151 ? 1.449 -1.556 -3.748 1.00 98.56 151 GLY A N 1
ATOM 1228 C CA . GLY A 1 151 ? 2.655 -1.686 -4.552 1.00 98.56 151 GLY A CA 1
ATOM 1229 C C . GLY A 1 151 ? 2.801 -0.560 -5.554 1.00 98.56 151 GLY A C 1
ATOM 1230 O O . GLY A 1 151 ? 1.842 -0.210 -6.233 1.00 98.56 151 GLY A O 1
ATOM 1231 N N . LEU A 1 152 ? 4.007 -0.012 -5.662 1.00 98.62 152 LEU A N 1
ATOM 1232 C CA . LEU A 1 152 ? 4.394 0.999 -6.638 1.00 98.62 152 LEU A CA 1
ATOM 1233 C C . LEU A 1 152 ? 5.478 0.426 -7.539 1.00 98.62 152 LEU A C 1
ATOM 1235 O O . LEU A 1 152 ? 6.523 -0.004 -7.052 1.00 98.62 152 LEU A O 1
ATOM 1239 N N . VAL A 1 153 ? 5.255 0.484 -8.845 1.00 98.12 153 VAL A N 1
ATOM 1240 C CA . VAL A 1 153 ? 6.238 0.061 -9.835 1.00 98.12 153 VAL A CA 1
ATOM 1241 C C . VAL A 1 153 ? 6.729 1.266 -10.616 1.00 98.12 153 VAL A C 1
ATOM 1243 O O . VAL A 1 153 ? 5.933 1.993 -11.210 1.00 98.12 153 VAL A O 1
ATOM 1246 N N . TYR A 1 154 ? 8.047 1.458 -10.638 1.00 97.69 154 TYR A N 1
ATOM 1247 C CA . TYR A 1 154 ? 8.704 2.413 -11.521 1.00 97.69 154 TYR A CA 1
ATOM 1248 C C . TYR A 1 154 ? 9.277 1.709 -12.752 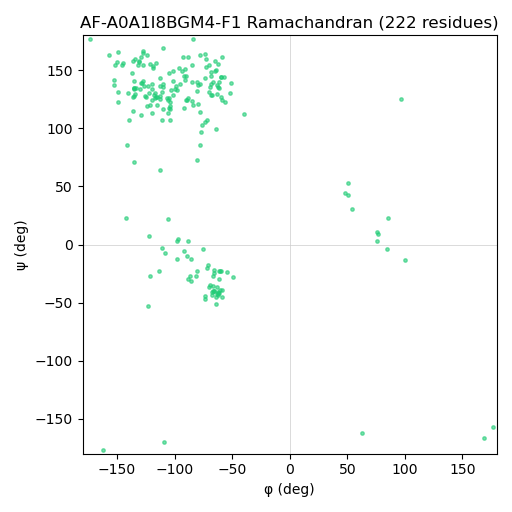1.00 97.69 154 TYR A C 1
ATOM 1250 O O . TYR A 1 154 ? 9.917 0.662 -12.611 1.00 97.69 154 TYR A O 1
ATOM 1258 N N . PRO A 1 155 ? 9.109 2.289 -13.951 1.00 95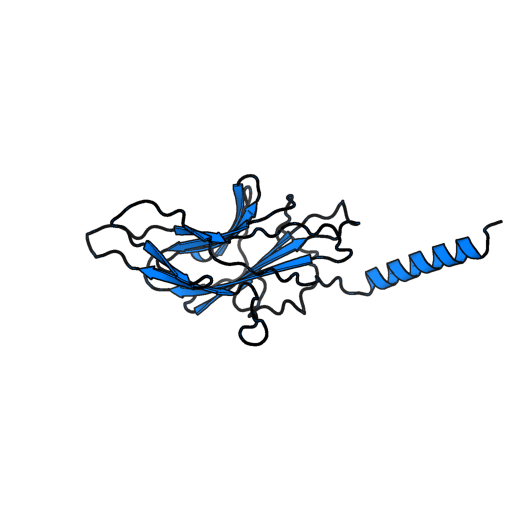.75 155 PRO A N 1
ATOM 1259 C CA . PRO A 1 155 ? 9.813 1.826 -15.133 1.00 95.75 155 PRO A CA 1
ATOM 1260 C C . PRO A 1 155 ? 11.311 2.156 -15.050 1.00 95.75 155 PRO A C 1
ATOM 1262 O O . PRO A 1 155 ? 11.695 3.129 -14.388 1.00 95.75 155 PRO A O 1
ATOM 1265 N N . PRO A 1 156 ? 12.157 1.382 -15.750 1.00 93.62 156 PRO A N 1
ATOM 1266 C CA . PRO A 1 156 ? 13.590 1.642 -15.818 1.00 93.62 156 PRO A CA 1
ATOM 1267 C C . PRO A 1 156 ? 13.901 2.960 -16.537 1.00 93.62 156 PRO A C 1
ATOM 1269 O O . PRO A 1 156 ? 13.118 3.453 -17.354 1.00 93.62 156 PRO A O 1
ATOM 1272 N N . ILE A 1 157 ? 15.084 3.521 -16.273 1.00 91.12 157 ILE A N 1
ATOM 1273 C CA . ILE A 1 157 ? 15.473 4.853 -16.771 1.00 91.12 157 ILE A CA 1
ATOM 1274 C C . ILE A 1 157 ? 15.510 4.956 -18.305 1.00 91.12 157 ILE A C 1
ATOM 1276 O O . ILE A 1 157 ? 15.227 6.012 -18.866 1.00 91.12 157 ILE A O 1
ATOM 1280 N N . ASN A 1 158 ? 15.804 3.854 -18.997 1.00 88.31 158 ASN A N 1
ATOM 1281 C CA . ASN A 1 158 ? 15.836 3.794 -20.460 1.00 88.31 158 ASN A CA 1
ATOM 1282 C C . ASN A 1 158 ? 14.436 3.764 -21.104 1.00 88.31 158 ASN A C 1
ATOM 1284 O O . ASN A 1 158 ? 14.326 3.809 -22.328 1.00 88.31 158 ASN A O 1
ATOM 1288 N N . LYS A 1 159 ? 13.365 3.715 -20.304 1.00 89.75 159 LYS A N 1
ATOM 1289 C CA . LYS A 1 159 ? 11.977 3.683 -20.766 1.00 89.75 159 LYS A CA 1
ATOM 1290 C C . LYS A 1 159 ? 11.225 4.958 -20.411 1.00 89.75 159 LYS A C 1
ATOM 1292 O O . LYS A 1 159 ? 10.239 4.948 -19.683 1.00 89.75 159 LYS A O 1
ATOM 1297 N N . ILE A 1 160 ? 11.679 6.061 -20.997 1.00 86.62 160 ILE A N 1
ATOM 1298 C CA . ILE A 1 160 ? 11.159 7.415 -20.748 1.00 86.62 160 ILE A CA 1
ATOM 1299 C C . ILE A 1 160 ? 9.664 7.601 -21.060 1.00 86.62 160 ILE A C 1
ATOM 1301 O O . ILE A 1 160 ? 9.045 8.506 -20.514 1.00 86.62 160 ILE A O 1
ATOM 1305 N N . ASN A 1 161 ? 9.090 6.757 -21.923 1.00 91.56 161 ASN A N 1
ATOM 1306 C CA . ASN A 1 161 ? 7.680 6.829 -22.324 1.00 91.56 161 ASN A CA 1
ATOM 1307 C C . ASN A 1 161 ? 6.763 5.966 -21.447 1.00 91.56 161 ASN A C 1
ATOM 1309 O O . ASN A 1 161 ? 5.548 5.965 -21.645 1.00 91.56 161 ASN A O 1
ATOM 1313 N N . GLU A 1 162 ? 7.330 5.182 -20.529 1.00 94.44 162 GLU A N 1
ATOM 1314 C CA . GLU A 1 162 ? 6.547 4.402 -19.585 1.00 94.44 162 GLU A CA 1
ATOM 1315 C C . GLU A 1 162 ? 6.325 5.197 -18.298 1.00 94.44 162 GLU A C 1
ATOM 1317 O O . GLU A 1 162 ? 7.173 5.967 -17.846 1.00 94.44 162 GLU A O 1
ATOM 1322 N N . PHE A 1 163 ? 5.154 4.995 -17.707 1.00 95.94 163 PHE A N 1
ATOM 1323 C CA . PHE A 1 163 ? 4.717 5.682 -16.504 1.00 95.94 163 PHE A CA 1
ATOM 1324 C C . PHE A 1 163 ? 4.797 4.738 -15.303 1.00 95.94 163 PHE A C 1
ATOM 1326 O O . PHE A 1 163 ? 4.574 3.535 -15.474 1.00 95.94 163 PHE A O 1
ATOM 1333 N N . PRO A 1 164 ? 5.086 5.245 -14.091 1.00 97.31 164 PRO A N 1
ATOM 1334 C CA . PRO A 1 164 ? 4.896 4.446 -12.893 1.00 97.31 164 PRO A CA 1
ATOM 1335 C C . PRO A 1 164 ? 3.438 4.010 -12.762 1.00 97.31 164 PRO A C 1
ATOM 1337 O O . PRO A 1 164 ? 2.534 4.610 -13.350 1.00 97.31 164 PRO A O 1
ATOM 1340 N N . TYR A 1 165 ? 3.192 2.982 -11.962 1.00 98.19 165 TYR A N 1
ATOM 1341 C CA . TYR A 1 165 ? 1.835 2.572 -11.629 1.00 98.19 165 TYR A CA 1
ATOM 1342 C C . TYR A 1 165 ? 1.737 2.046 -10.206 1.00 98.19 165 TYR A C 1
ATOM 1344 O O . TYR A 1 165 ? 2.713 1.551 -9.643 1.00 98.19 165 TYR A O 1
ATOM 1352 N N . VAL A 1 166 ? 0.539 2.143 -9.637 1.00 98.56 166 VAL A N 1
ATOM 1353 C CA . VAL A 1 166 ? 0.201 1.563 -8.337 1.00 98.56 166 VAL A CA 1
ATOM 1354 C C . VAL A 1 166 ? -0.809 0.440 -8.504 1.00 98.56 166 VAL A C 1
ATOM 1356 O O . VAL A 1 166 ? -1.716 0.522 -9.333 1.00 98.56 166 VAL A O 1
ATOM 1359 N N . PHE A 1 167 ? -0.659 -0.601 -7.698 1.00 98.25 167 PHE A N 1
ATOM 1360 C CA . PHE A 1 167 ? -1.637 -1.667 -7.536 1.00 98.25 167 PHE A CA 1
ATOM 1361 C C . PHE A 1 167 ? -1.890 -1.912 -6.049 1.00 98.25 167 PHE A C 1
ATOM 1363 O O . PHE A 1 167 ? -1.065 -1.587 -5.192 1.00 98.25 167 PHE A O 1
ATOM 1370 N N . PHE A 1 168 ? -3.045 -2.492 -5.749 1.00 98.00 168 PHE A N 1
ATOM 1371 C CA . PHE A 1 168 ? -3.457 -2.804 -4.386 1.00 98.00 168 PHE A CA 1
ATOM 1372 C C . PHE A 1 168 ? -3.656 -4.301 -4.239 1.00 98.00 168 PHE A C 1
ATOM 1374 O O . PHE A 1 168 ? -3.991 -4.983 -5.209 1.00 98.00 168 PHE A O 1
ATOM 1381 N N . THR A 1 169 ? -3.464 -4.815 -3.032 1.00 97.88 169 THR A N 1
ATOM 1382 C CA . THR A 1 169 ? -3.670 -6.229 -2.721 1.00 97.88 169 THR A CA 1
ATOM 1383 C C . THR A 1 169 ? -4.508 -6.386 -1.457 1.00 97.88 169 THR A C 1
ATOM 1385 O O . THR A 1 169 ? -4.540 -5.502 -0.600 1.00 97.88 169 THR A O 1
ATOM 1388 N N . GLN A 1 170 ? -5.190 -7.521 -1.346 1.00 97.75 170 GLN A N 1
ATOM 1389 C CA . GLN A 1 170 ? -5.827 -7.990 -0.126 1.00 97.75 170 GLN A CA 1
ATOM 1390 C C . GLN A 1 170 ? -5.493 -9.466 0.052 1.00 97.75 170 GLN A C 1
ATOM 1392 O O . GLN A 1 170 ? -5.658 -10.257 -0.879 1.00 97.75 170 GLN A O 1
ATOM 1397 N N . ASN A 1 171 ? -5.022 -9.835 1.241 1.00 97.56 171 ASN A N 1
ATOM 1398 C CA . ASN A 1 171 ? -4.681 -11.206 1.621 1.00 97.56 171 ASN A CA 1
ATOM 1399 C C . ASN A 1 171 ? -3.804 -11.902 0.564 1.00 97.56 171 ASN A C 1
ATOM 1401 O O . ASN A 1 171 ? -4.068 -13.029 0.144 1.00 97.56 171 ASN A O 1
ATOM 1405 N N . GLY A 1 172 ? -2.793 -11.174 0.078 1.00 96.94 172 GLY A N 1
ATOM 1406 C CA . GLY A 1 172 ? -1.830 -11.667 -0.904 1.00 96.94 172 GLY A CA 1
ATOM 1407 C C . GLY A 1 172 ? -2.319 -11.748 -2.352 1.00 96.94 172 GLY A C 1
ATOM 1408 O O . GLY A 1 172 ? -1.610 -12.290 -3.196 1.00 96.94 172 GLY A O 1
ATOM 1409 N N . LYS A 1 173 ? -3.498 -11.208 -2.682 1.00 96.00 173 LYS A N 1
ATOM 1410 C CA . LYS A 1 173 ? -4.026 -11.175 -4.057 1.00 96.00 173 LYS A CA 1
ATOM 1411 C C . LYS A 1 173 ? -4.253 -9.748 -4.525 1.00 96.00 173 LYS A C 1
ATOM 1413 O O . LYS A 1 173 ? -4.766 -8.932 -3.767 1.00 96.00 173 LYS A O 1
ATOM 1418 N N . GLN A 1 174 ? -3.903 -9.449 -5.774 1.00 96.06 174 GLN A N 1
ATOM 1419 C CA . GLN A 1 174 ? -4.164 -8.135 -6.363 1.00 96.06 174 GLN A CA 1
ATOM 1420 C C . GLN A 1 174 ? -5.673 -7.861 -6.452 1.00 96.06 174 GLN A C 1
ATOM 1422 O O . GLN A 1 174 ? -6.453 -8.732 -6.839 1.00 96.06 174 GLN A O 1
ATOM 1427 N N . ILE A 1 175 ? -6.073 -6.637 -6.109 1.00 94.94 175 ILE A N 1
ATOM 1428 C CA . ILE A 1 175 ? -7.449 -6.153 -6.187 1.00 94.94 175 ILE A CA 1
ATOM 1429 C C . ILE A 1 175 ? -7.579 -5.234 -7.399 1.00 94.94 175 ILE A C 1
ATOM 1431 O O . ILE A 1 175 ? -6.995 -4.150 -7.437 1.00 94.94 175 ILE A O 1
ATOM 1435 N N . GLY A 1 176 ? -8.411 -5.631 -8.360 1.00 94.81 176 GLY A N 1
ATOM 1436 C CA . GLY A 1 176 ? -8.663 -4.832 -9.556 1.00 94.81 176 GLY A CA 1
ATOM 1437 C C . GLY A 1 176 ? -7.420 -4.625 -10.431 1.00 94.81 176 GLY A C 1
ATOM 1438 O O . GLY A 1 176 ? -6.428 -5.352 -10.335 1.00 94.81 176 GLY A O 1
ATOM 1439 N N . LYS A 1 177 ? -7.494 -3.627 -11.314 1.00 96.56 177 LYS A N 1
ATOM 1440 C CA . LYS A 1 177 ? -6.402 -3.239 -12.216 1.00 96.56 177 LYS A CA 1
ATOM 1441 C C . LYS A 1 177 ? -5.467 -2.217 -11.571 1.00 96.56 177 LYS A C 1
ATOM 1443 O O . LYS A 1 177 ? -5.830 -1.547 -10.603 1.00 96.56 177 LYS A O 1
ATOM 1448 N N . ALA A 1 178 ? -4.267 -2.084 -12.126 1.00 97.62 178 ALA A N 1
ATOM 1449 C CA . ALA A 1 178 ? -3.345 -1.034 -11.719 1.00 97.62 178 ALA A CA 1
ATOM 1450 C C . ALA A 1 178 ? -3.802 0.347 -12.215 1.00 97.62 178 ALA A C 1
ATOM 1452 O O . ALA A 1 178 ? -4.560 0.472 -13.180 1.00 97.62 178 ALA A O 1
ATOM 1453 N N . VAL A 1 179 ? -3.294 1.393 -11.570 1.00 97.81 179 VAL A N 1
ATOM 1454 C CA . VAL A 1 179 ? -3.540 2.792 -11.932 1.00 97.81 179 VAL A CA 1
ATOM 1455 C C . VAL A 1 179 ? -2.223 3.434 -12.343 1.00 97.81 179 VAL A C 1
ATOM 1457 O O . VAL A 1 179 ? -1.252 3.396 -11.585 1.00 97.81 179 VAL A O 1
ATOM 1460 N N . LYS A 1 180 ? -2.193 4.040 -13.534 1.00 97.50 180 LYS A N 1
ATOM 1461 C CA . LYS A 1 180 ? -1.028 4.791 -14.018 1.00 97.50 180 LYS A CA 1
ATOM 1462 C C . LYS A 1 180 ? -0.823 6.072 -13.214 1.00 97.50 180 LYS A C 1
ATOM 1464 O O . LYS A 1 180 ? -1.767 6.740 -12.802 1.00 97.50 180 LYS A O 1
ATOM 1469 N N . LEU A 1 181 ? 0.440 6.410 -13.029 1.00 97.06 181 LEU A N 1
ATOM 1470 C CA . LEU A 1 181 ? 0.938 7.496 -12.202 1.00 97.06 181 LEU A CA 1
ATOM 1471 C C . LEU A 1 181 ? 1.879 8.388 -13.026 1.00 97.06 181 LEU A C 1
ATOM 1473 O O . LEU A 1 181 ? 2.307 8.017 -14.111 1.00 97.06 181 LEU A O 1
ATOM 1477 N N . ASN A 1 182 ? 2.199 9.588 -12.549 1.00 95.88 182 ASN A N 1
ATOM 1478 C CA . ASN A 1 182 ? 2.930 10.590 -13.339 1.00 95.88 182 ASN A CA 1
ATOM 1479 C C . ASN A 1 182 ? 3.946 11.412 -12.529 1.00 95.88 182 ASN A C 1
ATOM 1481 O O . ASN A 1 182 ? 4.299 12.517 -12.933 1.00 95.88 182 ASN A O 1
ATOM 1485 N N . PHE A 1 183 ? 4.411 10.887 -11.395 1.00 96.44 183 PHE A N 1
ATOM 1486 C CA . PHE A 1 183 ? 5.432 11.525 -10.562 1.00 96.44 183 PHE A CA 1
ATOM 1487 C C . PHE A 1 183 ? 6.566 10.554 -10.230 1.00 96.44 183 PHE A C 1
ATOM 1489 O O . PHE A 1 183 ? 6.404 9.342 -10.314 1.00 96.44 183 PHE A O 1
ATOM 1496 N N . ASP A 1 184 ? 7.707 11.100 -9.813 1.00 96.25 184 ASP A N 1
ATOM 1497 C CA . ASP A 1 184 ? 8.906 10.325 -9.465 1.00 96.25 184 ASP A CA 1
ATOM 1498 C C . ASP A 1 184 ? 9.058 10.090 -7.950 1.00 96.25 184 ASP A C 1
ATOM 1500 O O . ASP A 1 184 ? 10.065 9.544 -7.497 1.00 96.25 184 ASP A O 1
ATOM 1504 N N . SER A 1 185 ? 8.090 10.532 -7.144 1.00 97.81 185 SER A N 1
ATOM 1505 C CA . SER A 1 185 ? 8.118 10.363 -5.692 1.00 97.81 185 SER A CA 1
ATOM 15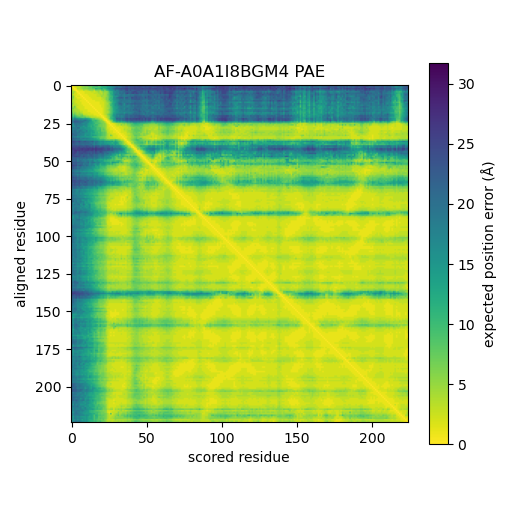06 C C . SER A 1 185 ? 6.712 10.238 -5.120 1.00 97.81 185 SER A C 1
ATOM 1508 O O . SER A 1 185 ? 5.830 11.055 -5.408 1.00 97.81 185 SER A O 1
ATOM 1510 N N . TYR A 1 186 ? 6.529 9.216 -4.287 1.00 98.25 186 TYR A N 1
ATOM 1511 C CA . TYR A 1 186 ? 5.274 8.917 -3.612 1.00 98.25 186 TYR A CA 1
ATOM 1512 C C . TYR A 1 186 ? 5.524 8.561 -2.149 1.00 98.25 186 TYR A C 1
ATOM 1514 O O . TYR A 1 186 ? 6.310 7.667 -1.854 1.00 98.25 186 TYR A O 1
ATOM 1522 N N . LYS A 1 187 ? 4.835 9.231 -1.228 1.00 97.94 187 LYS A N 1
ATOM 1523 C CA . LYS A 1 187 ? 4.871 8.963 0.211 1.00 97.94 187 LYS A CA 1
ATOM 1524 C C . LYS A 1 187 ? 3.745 7.980 0.576 1.00 97.94 187 LYS A C 1
ATOM 1526 O O . LYS A 1 187 ? 2.575 8.322 0.361 1.00 97.94 187 LYS A O 1
ATOM 1531 N N . PRO A 1 188 ? 4.063 6.775 1.079 1.00 98.19 188 PRO A N 1
ATOM 1532 C CA . PRO A 1 188 ? 3.073 5.861 1.636 1.00 98.19 188 PRO A CA 1
ATOM 1533 C C . PRO A 1 188 ? 2.282 6.482 2.780 1.00 98.19 188 PRO A C 1
ATOM 1535 O O . PRO A 1 188 ? 2.807 7.275 3.569 1.00 98.19 188 PRO A O 1
ATOM 1538 N N . TYR A 1 189 ? 1.004 6.128 2.861 1.00 97.75 189 TYR A N 1
ATOM 1539 C CA . TYR A 1 189 ? 0.137 6.611 3.925 1.00 97.75 189 TYR A CA 1
ATOM 1540 C C . TYR A 1 189 ? -1.068 5.690 4.151 1.00 97.75 189 TYR A C 1
ATOM 1542 O O . TYR A 1 189 ? -1.441 4.889 3.285 1.00 97.75 189 TYR A O 1
ATOM 1550 N N . ALA A 1 190 ? -1.707 5.861 5.306 1.00 97.69 190 ALA A N 1
ATOM 1551 C CA . ALA A 1 190 ? -2.993 5.261 5.626 1.00 97.69 190 ALA A CA 1
ATOM 1552 C C . ALA A 1 190 ? -3.951 6.281 6.269 1.00 97.69 190 ALA A C 1
ATOM 1554 O O . ALA A 1 190 ? -3.533 7.326 6.772 1.00 97.69 190 ALA A O 1
ATOM 1555 N N . ILE A 1 191 ? -5.254 5.994 6.221 1.00 96.56 191 ILE A N 1
ATOM 1556 C CA . ILE A 1 191 ? -6.281 6.688 7.013 1.00 96.56 191 ILE A CA 1
ATOM 1557 C C . ILE A 1 191 ? -7.041 5.637 7.801 1.00 96.56 191 ILE A C 1
ATOM 1559 O O . ILE A 1 191 ? -7.537 4.675 7.214 1.00 96.56 191 ILE A O 1
ATOM 1563 N N . LEU A 1 192 ? -7.139 5.825 9.110 1.00 95.69 192 LEU A N 1
ATOM 1564 C CA . LEU A 1 192 ? -7.714 4.846 10.022 1.00 95.69 192 LEU A CA 1
ATOM 1565 C C . LEU A 1 192 ? -8.775 5.488 10.910 1.00 95.69 192 LEU A C 1
ATOM 1567 O O . LEU A 1 192 ? -8.569 6.577 11.437 1.00 95.69 192 LEU A O 1
ATOM 1571 N N . LYS A 1 193 ? -9.884 4.783 11.126 1.00 94.44 193 LYS A N 1
ATOM 1572 C CA . LYS A 1 193 ? -10.905 5.108 12.131 1.00 94.44 193 LYS A CA 1
ATOM 1573 C C . LYS A 1 193 ? -11.385 3.813 12.765 1.00 94.44 193 LYS A C 1
ATOM 1575 O O . LYS A 1 193 ? -11.733 2.890 12.035 1.00 94.44 193 LYS A O 1
ATOM 1580 N N . CYS A 1 194 ? -11.418 3.747 14.096 1.00 94.38 194 CYS A N 1
ATOM 1581 C CA . CYS A 1 194 ? -11.823 2.544 14.840 1.00 94.38 194 CYS A CA 1
ATOM 1582 C C . CYS A 1 194 ? -11.038 1.269 14.451 1.00 94.38 194 CYS A C 1
ATOM 1584 O O . CYS A 1 194 ? -11.581 0.167 14.521 1.00 94.38 194 CYS A O 1
ATOM 1586 N N . CYS A 1 195 ? -9.773 1.418 14.040 1.00 95.25 195 CYS A N 1
ATOM 1587 C CA . CYS A 1 195 ? -8.908 0.328 13.587 1.00 95.25 195 CYS A CA 1
ATOM 1588 C C . CYS A 1 195 ? -7.513 0.453 14.201 1.00 95.25 195 CYS A C 1
ATOM 1590 O O . CYS A 1 195 ? -6.913 1.528 14.140 1.00 95.25 195 CYS A O 1
ATOM 1592 N N . SER A 1 196 ? -6.977 -0.652 14.710 1.00 95.62 196 SER A N 1
ATOM 1593 C CA . SER A 1 196 ? -5.538 -0.813 14.944 1.00 95.62 196 SER A CA 1
ATOM 1594 C C . SER A 1 196 ? -4.901 -1.432 13.696 1.00 95.62 196 SER A C 1
ATOM 1596 O O . SER A 1 196 ? -5.565 -2.184 12.979 1.00 95.62 196 SER A O 1
ATOM 1598 N N . VAL A 1 197 ? -3.626 -1.146 13.426 1.00 96.19 197 VAL A N 1
ATOM 1599 C CA . VAL A 1 197 ? -2.897 -1.796 12.327 1.00 96.19 197 VAL A CA 1
ATOM 1600 C C . VAL A 1 197 ? -1.488 -2.207 12.723 1.00 96.19 197 VAL A C 1
ATOM 1602 O O . VAL A 1 197 ? -0.812 -1.529 13.495 1.00 96.19 197 VAL A O 1
ATOM 1605 N N . GLU A 1 198 ? -1.042 -3.306 12.133 1.00 97.31 198 GLU A N 1
ATOM 1606 C CA . GLU A 1 198 ? 0.351 -3.734 12.114 1.00 97.31 198 GLU A CA 1
ATOM 1607 C C . GLU A 1 198 ? 0.870 -3.582 10.681 1.00 97.31 198 GLU A C 1
ATOM 1609 O O . GLU A 1 198 ? 0.371 -4.238 9.766 1.00 97.31 198 GLU A O 1
ATOM 1614 N N . ALA A 1 199 ? 1.852 -2.712 10.469 1.00 97.31 199 ALA A N 1
ATOM 1615 C CA . ALA A 1 199 ? 2.478 -2.543 9.166 1.00 97.31 199 ALA A CA 1
ATOM 1616 C C . ALA A 1 199 ? 3.594 -3.567 8.936 1.00 97.31 199 ALA A C 1
ATOM 1618 O O . ALA A 1 199 ? 4.215 -4.071 9.872 1.00 97.31 199 ALA A O 1
ATOM 1619 N N . ASN A 1 200 ? 3.862 -3.855 7.670 1.00 97.75 200 ASN A N 1
ATOM 1620 C CA . ASN A 1 200 ? 5.057 -4.536 7.209 1.00 97.75 200 ASN A CA 1
ATOM 1621 C C . ASN A 1 200 ? 5.666 -3.698 6.080 1.00 97.75 200 ASN A C 1
ATOM 1623 O O . ASN A 1 200 ? 5.081 -3.593 5.000 1.00 97.75 200 ASN A O 1
ATOM 1627 N N . PHE A 1 201 ? 6.831 -3.104 6.336 1.00 97.12 201 PHE A N 1
ATOM 1628 C CA . PHE A 1 201 ? 7.617 -2.369 5.334 1.00 97.12 201 PHE A CA 1
ATOM 1629 C C . PHE A 1 201 ? 8.729 -3.229 4.711 1.00 97.12 201 PHE A C 1
ATOM 1631 O O . PHE A 1 201 ? 9.525 -2.743 3.912 1.00 97.12 201 PHE A O 1
ATOM 1638 N N . GLY A 1 202 ? 8.786 -4.517 5.062 1.00 95.56 202 GLY A N 1
ATOM 1639 C CA . GLY A 1 202 ? 9.754 -5.472 4.536 1.00 95.56 202 GLY A CA 1
ATOM 1640 C C . GLY A 1 202 ? 11.098 -5.488 5.262 1.00 95.56 202 GLY A C 1
ATOM 1641 O O . GLY A 1 202 ? 12.076 -5.916 4.658 1.00 95.56 202 GLY A O 1
ATOM 1642 N N . HIS A 1 203 ? 11.171 -5.041 6.524 1.00 92.25 203 HIS A N 1
ATOM 1643 C CA . HIS A 1 203 ? 12.400 -5.054 7.338 1.00 92.25 203 HIS A CA 1
ATOM 1644 C C . HIS A 1 203 ? 12.998 -6.450 7.532 1.00 92.25 203 HIS A C 1
ATOM 1646 O O . HIS A 1 203 ? 14.213 -6.612 7.517 1.00 92.25 203 HIS A O 1
ATOM 1652 N N . ASN A 1 204 ? 12.149 -7.462 7.724 1.00 92.44 204 ASN A N 1
ATOM 1653 C CA . ASN A 1 204 ? 12.577 -8.843 7.917 1.00 92.44 204 ASN A CA 1
ATOM 1654 C C . ASN A 1 204 ? 11.612 -9.790 7.201 1.00 92.44 204 ASN A C 1
ATOM 1656 O O . ASN A 1 204 ? 10.663 -10.294 7.798 1.00 92.44 204 ASN A O 1
ATOM 1660 N N . LEU A 1 205 ? 11.857 -10.022 5.911 1.00 93.94 205 LEU A N 1
ATOM 1661 C CA . LEU A 1 205 ? 11.013 -10.892 5.090 1.00 93.94 205 LEU A CA 1
ATOM 1662 C C . LEU A 1 205 ? 11.145 -12.380 5.441 1.00 93.94 205 LEU A C 1
ATOM 1664 O O . LEU A 1 205 ? 10.255 -13.148 5.095 1.00 93.94 205 LEU A O 1
ATOM 1668 N N . GLU A 1 206 ? 12.207 -12.792 6.140 1.00 94.62 206 GLU A N 1
ATOM 1669 C CA . GLU A 1 206 ? 12.360 -14.177 6.602 1.00 94.62 206 GLU A CA 1
ATOM 1670 C C . GLU A 1 206 ? 11.421 -14.478 7.776 1.00 94.62 206 GLU A C 1
ATOM 1672 O O . GLU A 1 206 ? 10.727 -15.493 7.776 1.00 94.62 206 GLU A O 1
ATOM 1677 N N . ALA A 1 207 ? 11.367 -13.584 8.768 1.00 96.44 207 ALA A N 1
ATOM 1678 C CA . ALA A 1 207 ? 10.514 -13.753 9.945 1.00 96.44 207 ALA A CA 1
ATOM 1679 C C . ALA A 1 207 ? 9.078 -13.248 9.727 1.00 96.44 207 ALA A C 1
ATOM 1681 O O . ALA A 1 207 ? 8.138 -13.773 10.324 1.00 96.44 207 ALA A O 1
ATOM 1682 N N . LYS A 1 208 ? 8.911 -12.217 8.893 1.00 95.56 208 LYS A N 1
ATOM 1683 C CA . LYS A 1 208 ? 7.639 -11.541 8.615 1.0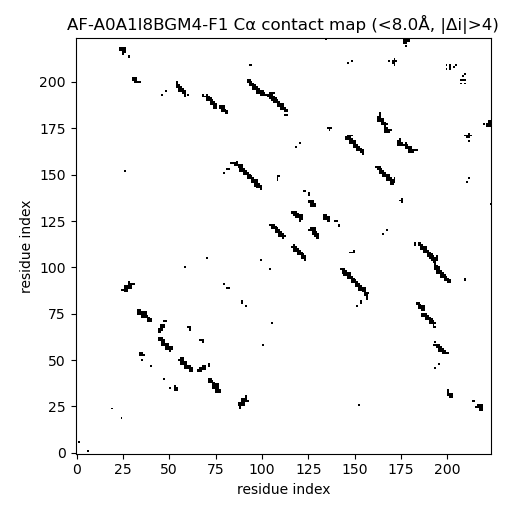0 95.56 208 LYS A CA 1
ATOM 1684 C C . LYS A 1 208 ? 7.499 -11.318 7.099 1.00 95.56 208 LYS A C 1
ATOM 1686 O O . LYS A 1 208 ? 7.614 -10.181 6.627 1.00 95.56 208 LYS A O 1
ATOM 1691 N N . PRO A 1 209 ? 7.283 -12.389 6.312 1.00 97.06 209 PRO A N 1
ATOM 1692 C CA . PRO A 1 209 ? 7.083 -12.265 4.873 1.00 97.06 209 PRO A CA 1
ATOM 1693 C C . PRO A 1 209 ? 5.829 -11.442 4.562 1.00 97.06 209 PRO A C 1
ATOM 1695 O O . PRO A 1 209 ? 4.894 -11.365 5.363 1.00 97.06 209 PRO A O 1
ATOM 1698 N N . PHE A 1 210 ? 5.800 -10.837 3.376 1.00 98.25 210 PHE A N 1
ATOM 1699 C CA . PHE A 1 210 ? 4.562 -10.283 2.837 1.00 98.25 210 PHE A CA 1
ATOM 1700 C C . PHE A 1 210 ? 3.554 -11.402 2.564 1.00 98.25 210 PHE A C 1
ATOM 1702 O O . PHE A 1 210 ? 3.927 -12.521 2.210 1.00 98.25 210 PHE A O 1
ATOM 1709 N N . SER A 1 211 ? 2.267 -11.083 2.687 1.00 97.94 211 SER A N 1
ATOM 1710 C CA . SER A 1 211 ? 1.198 -11.982 2.242 1.00 97.94 211 SER A CA 1
ATOM 1711 C C . SER A 1 211 ? 1.180 -12.084 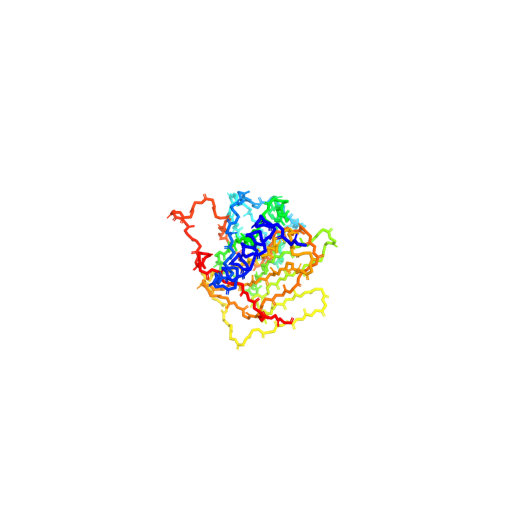0.717 1.00 97.94 211 SER A C 1
ATOM 1713 O O . SER A 1 211 ? 0.864 -13.136 0.166 1.00 97.94 211 SER A O 1
ATOM 1715 N N . TYR A 1 212 ? 1.497 -10.984 0.029 1.00 97.94 212 TYR A N 1
ATOM 1716 C CA . TYR A 1 212 ? 1.675 -10.958 -1.417 1.00 97.94 212 TYR A CA 1
ATOM 1717 C C . TYR A 1 212 ? 3.056 -11.464 -1.824 1.00 97.94 212 TYR A C 1
ATOM 1719 O O . TYR A 1 212 ? 4.083 -11.010 -1.317 1.00 97.94 212 TYR A O 1
ATOM 1727 N N . ASP A 1 213 ? 3.077 -12.358 -2.807 1.00 96.88 213 ASP A N 1
ATOM 1728 C CA . ASP A 1 213 ? 4.316 -12.875 -3.366 1.00 96.88 213 ASP A CA 1
ATOM 1729 C C . ASP A 1 213 ? 4.948 -11.869 -4.338 1.00 96.88 213 ASP A C 1
ATOM 1731 O O . ASP A 1 213 ? 4.761 -11.916 -5.556 1.00 96.88 213 ASP A O 1
ATOM 1735 N N . ILE A 1 214 ? 5.729 -10.948 -3.775 1.00 95.12 214 ILE A N 1
ATOM 1736 C CA . ILE A 1 214 ? 6.489 -9.948 -4.533 1.00 95.12 214 ILE A CA 1
ATOM 1737 C C . ILE A 1 214 ? 7.511 -10.576 -5.490 1.00 95.12 214 ILE A C 1
ATOM 1739 O O . ILE A 1 214 ? 7.877 -9.942 -6.479 1.00 95.12 214 ILE A O 1
ATOM 1743 N N . SER A 1 215 ? 7.955 -11.815 -5.235 1.00 91.31 215 SER A N 1
ATOM 1744 C CA . SER A 1 215 ? 8.873 -12.519 -6.131 1.00 91.31 215 SER A CA 1
ATOM 1745 C C . SER A 1 215 ? 8.175 -12.957 -7.416 1.00 91.31 215 SER A C 1
ATOM 1747 O O . SER A 1 215 ? 8.830 -13.105 -8.433 1.00 91.31 215 SER A O 1
ATOM 1749 N N . ASN A 1 216 ? 6.848 -13.056 -7.425 1.00 88.25 216 ASN A N 1
ATOM 1750 C CA . ASN A 1 216 ? 6.062 -13.398 -8.607 1.00 88.25 216 ASN A CA 1
ATOM 1751 C C . ASN A 1 216 ? 5.319 -12.187 -9.204 1.00 88.25 216 ASN A C 1
ATOM 1753 O O . ASN A 1 216 ? 4.343 -12.356 -9.938 1.00 88.25 216 ASN A O 1
ATOM 1757 N N . HIS A 1 217 ? 5.772 -10.954 -8.930 1.00 93.25 217 HIS A N 1
ATOM 1758 C CA . HIS A 1 217 ? 5.183 -9.764 -9.546 1.00 93.25 217 HIS A CA 1
ATOM 1759 C C . HIS A 1 217 ? 5.640 -9.587 -11.002 1.00 93.25 217 HIS A C 1
ATOM 1761 O O . HIS A 1 217 ? 6.742 -9.104 -11.288 1.00 93.25 217 HIS A O 1
ATOM 1767 N N . PHE A 1 218 ? 4.747 -9.933 -11.927 1.00 90.94 218 PHE A N 1
ATOM 1768 C CA . PHE A 1 218 ? 4.879 -9.642 -13.351 1.00 90.94 218 PHE A CA 1
ATOM 1769 C C . PHE A 1 218 ? 4.242 -8.296 -13.691 1.00 90.94 218 PHE A C 1
ATOM 1771 O O . PHE A 1 218 ? 3.222 -7.919 -13.114 1.00 90.94 218 PHE A O 1
ATOM 1778 N N . LEU A 1 219 ? 4.831 -7.575 -14.646 1.00 91.50 219 LEU A N 1
ATOM 1779 C CA . LEU A 1 219 ? 4.242 -6.326 -15.114 1.00 91.50 219 LEU A CA 1
ATOM 1780 C C . LEU A 1 219 ? 2.860 -6.558 -15.719 1.00 91.50 219 LEU A C 1
ATOM 1782 O O . LEU A 1 219 ? 2.679 -7.436 -16.562 1.00 91.50 219 LEU A O 1
ATOM 1786 N N . THR A 1 220 ? 1.924 -5.699 -15.334 1.00 90.56 220 THR A N 1
ATOM 1787 C CA . THR A 1 220 ? 0.577 -5.663 -15.897 1.00 90.56 220 THR A CA 1
ATOM 1788 C C . THR A 1 220 ? 0.542 -4.830 -17.176 1.00 90.56 220 THR A C 1
ATOM 1790 O O . THR A 1 220 ? 1.171 -3.772 -17.271 1.00 90.56 220 THR A O 1
ATOM 1793 N N . ASP A 1 221 ? -0.210 -5.296 -18.164 1.00 87.94 221 ASP A N 1
ATOM 1794 C CA . ASP A 1 221 ? -0.651 -4.532 -19.333 1.00 87.94 221 ASP A CA 1
ATOM 1795 C C . ASP A 1 221 ? -2.079 -3.986 -19.159 1.00 87.94 221 ASP A C 1
ATOM 1797 O O . ASP A 1 221 ? -2.499 -3.084 -19.889 1.00 87.94 221 ASP A O 1
ATOM 1801 N N . GLU A 1 222 ? -2.799 -4.464 -18.142 1.00 91.81 222 GLU A N 1
ATOM 1802 C CA . GLU A 1 222 ? -4.124 -3.991 -17.776 1.00 91.81 222 GLU A CA 1
ATOM 1803 C C . GLU A 1 222 ? -4.071 -2.843 -16.764 1.00 91.81 222 GLU A C 1
ATOM 1805 O O . GLU A 1 222 ? -3.549 -2.967 -15.650 1.00 91.81 222 GLU A O 1
ATOM 1810 N N . PHE A 1 223 ? -4.702 -1.735 -17.143 1.00 95.44 223 PHE A N 1
ATOM 1811 C CA . PHE A 1 223 ? -4.890 -0.548 -16.317 1.00 95.44 223 PHE A CA 1
ATOM 1812 C C . PHE A 1 223 ? -6.359 -0.124 -16.367 1.00 95.44 223 PHE A C 1
ATOM 1814 O O . PHE A 1 223 ? -7.081 -0.503 -17.299 1.00 95.44 223 PHE A O 1
ATOM 1821 N N . TYR A 1 224 ? -6.800 0.617 -15.352 1.00 94.12 224 TYR A N 1
ATOM 1822 C CA . TYR A 1 224 ? -8.037 1.392 -15.451 1.00 94.12 224 TYR A CA 1
ATOM 1823 C C . TYR A 1 224 ? -7.879 2.589 -16.392 1.00 94.12 224 TYR A C 1
ATOM 1825 O O . TYR A 1 224 ? -6.741 3.108 -16.503 1.00 94.12 224 TYR A O 1
#

Secondary structure (DSSP, 8-state):
---HHHHHHHHHHHHHHHHHHHS--BPEE------EEEEE---TTSBEEEE-SSSEEEEEPPPTTS--B--EEEEESS-EEPPSS-SS-EEEEEEEEEEE-SSS-EEEEEEEETTS-EEEEETTTTEEE-SS-EE--SS----TT-EEEEEEEEPPTT-TT---EEEEEETTEEEEEEEE---SEEEEEEEEESEEEEEE-SS-TTTS--SS-GGG-BPP--B-

pLDDT: mean 90.37, std 10.22, range [51.69, 98.69]

Sequence (224 aa):
MITSFEKKNSDLIVEFDKLNKLNNKQASFVHLENKWEDIDSSNEGNGYINISNDENIKYIKCVEGKGENKDVKIYTEKSFNKPKEFITYSLFYFEIKVKIEGENNLMVIGLKNCNGVHTRYNAVEAKIKTAWDEFRPSTFSWNDGDVFGCGLVYPPINKINEFPYVFFTQNGKQIGKAVKLNFDSYKPYAILKCCSVEANFGHNLEAKPFSYDISNHFLTDEFY

Nearest PDB structures (foldseek):
  6e2h-assembly1_D-2  TM=6.881E-01  e=1.191E-07  Homo sapiens
  6w5n-assembly1_D  TM=7.153E-01  e=3.011E-06  Homo sapiens
  6w5m-assembly1_D  TM=7.153E-01  e=3.011E-06  Homo sapiens
  6swy-assembly1_1  TM=6.346E-01  e=8.014E-07  Saccharomyces cerevisiae S288C
  2x56-assembly1_A  TM=1.413E-01  e=2.867E+00  Yersinia pestis

Organism: Meloidogyne hapla (NCBI:txid6305)

Solvent-accessible surface area (backbone atoms only — not comparable to full-atom values): 12473 Å² total; per-residue (Å²): 133,85,51,79,63,60,54,53,54,54,54,50,53,54,52,51,53,49,48,64,67,67,45,75,57,52,40,44,75,53,90,53,86,60,32,61,67,48,72,66,71,87,69,91,54,37,18,46,74,43,77,77,49,56,48,32,36,42,53,42,81,41,54,87,95,58,55,52,76,46,71,36,40,38,31,41,66,56,59,59,59,61,70,88,81,41,84,52,30,38,28,38,58,37,36,35,34,35,38,69,74,50,77,90,49,40,49,31,44,34,36,30,34,90,86,69,49,47,42,34,40,32,55,79,77,46,29,42,36,48,89,85,51,76,45,69,50,96,76,84,84,83,59,73,66,43,34,40,33,44,35,40,38,36,57,20,67,92,41,79,89,56,61,26,35,38,40,38,29,46,73,40,36,77,51,64,59,29,41,80,45,91,69,61,40,31,34,43,37,40,36,35,14,45,36,25,36,42,49,43,46,59,83,47,50,88,88,52,54,69,73,44,63,62,91,73,38,60,72,76,91,61,58,112

Radius of gyration: 20.56 Å; Cα contacts (8 Å, |Δi|>4): 485; chains: 1; bounding box: 53×32×73 Å

Mean predicted aligned error: 6.64 Å